Protein AF-A0A0F4LPV9-F1 (afdb_monomer)

Sequence (271 aa):
MKTKKVISSILLTLTFLAGGLSQTHNVSAALDKEQAVSIVKKGSPETQSAGLNATFNVKVNKEKPIILKINSELKINPALAHVTLETSYGKKTSETEEMWASEETNRLYSKNKGKWEYTTLPKPSKKKPKGAEAQLFNLLSDPKTYTKTSDLFIKALDDNSELSGPDQDGVYTLTVNVSASKMKKLFLEFYKKAKFSKKEIKEFKKSVKFTNIQFAYTIKDEKLVGYTGNVTLKLAKLMKFSETISTNHFDGYNDLKLPDEVINAKKAKSK

Radius of gyration: 24.89 Å; Cα contacts (8 Å, |Δi|>4): 477; chains: 1; bounding box: 61×72×77 Å

pLDDT: mean 73.1, std 19.38, range [23.03, 95.06]

Mean predicted aligned error: 11.99 Å

Organism: NCBI:txid303541

Solvent-accessible surface area (backbone atoms only — not comparable to full-atom values): 15326 Å² total; per-residue (Å²): 131,90,85,90,78,92,87,86,83,74,79,85,87,78,96,79,84,87,79,85,76,82,80,77,67,83,73,72,73,78,83,47,66,68,58,52,52,49,33,48,61,63,30,37,78,84,56,46,13,32,32,39,38,36,39,40,38,42,28,50,69,90,53,65,35,39,36,40,37,38,43,31,47,29,22,50,80,74,33,35,36,43,39,38,39,37,40,30,56,63,91,47,70,72,50,73,49,54,38,38,38,33,55,92,77,40,29,38,34,38,64,57,97,88,39,50,25,28,48,72,52,72,74,91,56,104,53,86,70,76,63,69,67,43,47,49,49,56,52,72,55,37,62,63,71,80,26,41,64,52,75,80,52,52,61,45,48,74,81,38,52,48,72,45,68,65,48,98,87,54,39,30,40,44,34,27,60,52,52,48,66,60,53,51,50,51,54,53,52,48,39,55,76,69,66,58,51,76,64,58,56,50,49,48,64,72,31,52,43,57,76,47,39,39,36,39,36,35,32,42,93,88,34,49,50,32,36,38,38,37,43,29,38,30,41,70,85,44,32,40,41,35,38,38,42,34,38,33,50,58,53,68,33,68,84,68,72,86,53,70,72,58,73,70,31,46,74,59,78,86,129

Structure (mmCIF, N/CA/C/O backbone):
data_AF-A0A0F4LPV9-F1
#
_entry.id   AF-A0A0F4LPV9-F1
#
loop_
_atom_site.group_PDB
_atom_site.id
_atom_site.type_symbol
_atom_site.label_atom_id
_atom_site.label_alt_id
_atom_site.label_comp_id
_atom_site.label_asym_id
_atom_site.label_entity_id
_atom_site.label_seq_id
_atom_site.pdbx_PDB_ins_code
_atom_site.Cartn_x
_atom_site.Cartn_y
_atom_site.Cartn_z
_atom_site.occupancy
_atom_site.B_iso_or_equiv
_atom_site.auth_seq_id
_atom_site.auth_comp_id
_atom_site.auth_asym_id
_atom_site.auth_atom_id
_atom_site.pdbx_PDB_model_num
ATOM 1 N N . MET A 1 1 ? -14.687 -34.532 51.905 1.00 34.03 1 MET A N 1
ATOM 2 C CA . MET A 1 1 ? -13.703 -35.123 50.958 1.00 34.03 1 MET A CA 1
ATOM 3 C C . MET A 1 1 ? -14.401 -35.187 49.592 1.00 34.03 1 MET A C 1
ATOM 5 O O . MET A 1 1 ? -15.593 -35.438 49.585 1.00 34.03 1 MET A O 1
ATOM 9 N N . LYS A 1 2 ? -13.829 -34.747 48.455 1.00 35.34 2 LYS A N 1
ATOM 10 C CA . LYS A 1 2 ? -12.926 -35.543 47.579 1.00 35.34 2 LYS A CA 1
ATOM 11 C C . LYS A 1 2 ? -13.371 -37.027 47.555 1.00 35.34 2 LYS A C 1
ATOM 13 O O . LYS A 1 2 ? -13.280 -37.654 48.594 1.00 35.34 2 LYS A O 1
ATOM 18 N N . THR A 1 3 ? -13.826 -37.689 46.490 1.00 38.56 3 THR A N 1
ATOM 19 C CA . THR A 1 3 ? -13.904 -37.397 45.039 1.00 38.56 3 THR A CA 1
ATOM 20 C C . THR A 1 3 ? -15.020 -38.319 44.440 1.00 38.56 3 THR A C 1
ATOM 22 O O . THR A 1 3 ? -15.782 -38.862 45.225 1.00 38.56 3 THR A O 1
ATOM 25 N N . LYS A 1 4 ? -15.256 -38.586 43.138 1.00 33.44 4 LYS A N 1
ATOM 26 C CA . LYS A 1 4 ? -14.413 -38.513 41.922 1.00 33.44 4 LYS A CA 1
ATOM 27 C C . LYS A 1 4 ? -15.131 -37.929 40.682 1.00 33.44 4 LYS A C 1
ATOM 29 O O . LYS A 1 4 ? -15.182 -36.710 40.579 1.00 33.44 4 LYS A O 1
ATOM 34 N N . LYS A 1 5 ? -15.552 -38.759 39.714 1.00 32.84 5 LYS A N 1
ATOM 35 C CA . LYS A 1 5 ? -15.935 -38.430 38.324 1.00 32.84 5 LYS A CA 1
ATOM 36 C C . LYS A 1 5 ? -16.626 -39.636 37.642 1.00 32.84 5 LYS A C 1
ATOM 38 O O . LYS A 1 5 ? -16.157 -40.738 37.892 1.00 32.84 5 LYS A O 1
ATOM 43 N N . VAL A 1 6 ? -17.628 -39.361 36.780 1.00 34.22 6 VAL A N 1
ATOM 44 C CA . VAL A 1 6 ? -17.822 -39.776 35.350 1.00 34.22 6 VAL A CA 1
ATOM 45 C C . VAL A 1 6 ? -17.574 -41.274 35.016 1.00 34.22 6 VAL A C 1
ATOM 47 O O . VAL A 1 6 ? -16.561 -41.823 35.420 1.00 34.22 6 VAL A O 1
ATOM 50 N N . ILE A 1 7 ? -18.431 -42.017 34.293 1.00 28.12 7 ILE A N 1
ATOM 51 C CA . ILE A 1 7 ? -18.768 -41.983 32.839 1.00 28.12 7 ILE A CA 1
ATOM 52 C C . ILE A 1 7 ? -20.118 -42.740 32.612 1.00 28.12 7 ILE A C 1
ATOM 54 O O . ILE A 1 7 ? -20.595 -43.412 33.522 1.00 28.12 7 ILE A O 1
ATOM 58 N N . SER A 1 8 ? -20.694 -42.658 31.399 1.00 25.11 8 SER A N 1
ATOM 59 C CA . SER A 1 8 ? -21.788 -43.502 30.848 1.00 25.11 8 SER A CA 1
ATOM 60 C C . SER A 1 8 ? -23.229 -42.981 30.942 1.00 25.11 8 SER A C 1
ATOM 62 O O . SER A 1 8 ? -24.182 -43.752 30.858 1.00 25.11 8 SER A O 1
ATOM 64 N N . SER A 1 9 ? -23.418 -41.664 31.014 1.00 24.12 9 SER A N 1
ATOM 65 C CA . SER A 1 9 ? -24.706 -41.044 30.688 1.00 24.12 9 SER A CA 1
ATOM 66 C C . SER A 1 9 ? -24.925 -40.981 29.168 1.00 24.12 9 SER A C 1
ATOM 68 O O . SER A 1 9 ? -24.169 -40.300 28.477 1.00 24.12 9 SER A O 1
ATOM 70 N N . ILE A 1 10 ? -26.021 -41.586 28.695 1.00 28.83 10 ILE A N 1
ATOM 71 C CA . ILE A 1 10 ? -26.712 -41.248 27.434 1.00 28.83 10 ILE A CA 1
ATOM 72 C C . ILE A 1 10 ? -25.959 -41.677 26.149 1.00 28.83 10 ILE A C 1
ATOM 74 O O . ILE A 1 10 ? -25.660 -40.889 25.255 1.00 28.83 10 ILE A O 1
ATOM 78 N N . LEU A 1 11 ? -25.730 -42.991 26.027 1.00 24.28 11 LEU A N 1
ATOM 79 C CA . LEU A 1 11 ? -26.068 -43.682 24.770 1.00 24.28 11 LEU A CA 1
ATOM 80 C C . LEU A 1 11 ? -27.604 -43.837 24.706 1.00 24.28 11 LEU A C 1
ATOM 82 O O . LEU A 1 11 ? -28.224 -43.948 25.761 1.00 24.28 11 LEU A O 1
ATOM 86 N N . LEU A 1 12 ? -28.174 -43.933 23.491 1.00 23.73 12 LEU A N 1
ATOM 87 C CA . LEU A 1 12 ? -29.623 -43.892 23.172 1.00 23.73 12 LEU A CA 1
ATOM 88 C C . LEU A 1 12 ? -30.261 -42.521 23.507 1.00 23.73 12 LEU A C 1
ATOM 90 O O . LEU A 1 12 ? -30.270 -42.109 24.655 1.00 23.73 12 LEU A O 1
ATOM 94 N N . THR A 1 13 ? -30.811 -41.716 22.595 1.00 23.42 13 THR A N 1
ATOM 95 C CA . THR A 1 13 ? -31.594 -41.984 21.374 1.00 23.42 13 THR A CA 1
ATOM 96 C C . THR A 1 13 ? -31.635 -40.723 20.496 1.00 23.42 13 THR A C 1
ATOM 98 O O . THR A 1 13 ? -32.006 -39.677 21.020 1.00 23.42 13 THR A O 1
ATOM 101 N N . LEU A 1 14 ? -31.356 -40.823 19.184 1.00 26.64 14 LEU A N 1
ATOM 102 C CA . LEU A 1 14 ? -31.956 -39.971 18.122 1.00 26.64 14 LEU A CA 1
ATOM 103 C C . LEU A 1 14 ? -31.588 -40.403 16.681 1.00 26.64 14 LEU A C 1
ATOM 105 O O . LEU A 1 14 ? -31.523 -39.598 15.754 1.00 26.64 14 LEU A O 1
ATOM 109 N N . THR A 1 15 ? -31.427 -41.705 16.438 1.00 27.61 15 THR A N 1
ATOM 110 C CA . THR A 1 15 ? -31.622 -42.267 15.093 1.00 27.61 15 THR A CA 1
ATOM 111 C C . THR A 1 15 ? -33.111 -42.226 14.748 1.00 27.61 15 THR A C 1
ATOM 113 O O . THR A 1 15 ? -33.793 -43.204 15.020 1.00 27.61 15 THR A O 1
ATOM 116 N N . PHE A 1 16 ? -33.610 -41.099 14.217 1.00 23.03 16 PHE A N 1
ATOM 117 C CA . PHE A 1 16 ? -34.773 -41.008 13.304 1.00 23.03 16 PHE A CA 1
ATOM 118 C C . PHE A 1 16 ? -35.019 -39.565 12.796 1.00 23.03 16 PHE A C 1
ATOM 120 O O . PHE A 1 16 ? -36.116 -39.028 12.875 1.00 23.03 16 PHE A O 1
ATOM 127 N N . LEU A 1 17 ? -33.990 -38.942 12.208 1.00 26.55 17 LEU A N 1
ATOM 128 C CA . LEU A 1 17 ? -34.157 -37.839 11.240 1.00 26.55 17 LEU A CA 1
ATOM 129 C C . LEU A 1 17 ? -33.430 -38.156 9.920 1.00 26.55 17 LEU A C 1
ATOM 131 O O . LEU A 1 17 ? -32.796 -37.310 9.299 1.00 26.55 17 LEU A O 1
ATOM 135 N N . ALA A 1 18 ? -33.538 -39.413 9.482 1.00 33.12 18 ALA A N 1
ATOM 136 C CA . ALA A 1 18 ? -33.222 -39.830 8.120 1.00 33.12 18 ALA A CA 1
ATOM 137 C C . ALA A 1 18 ? -34.533 -39.850 7.318 1.00 33.12 18 ALA A C 1
ATOM 139 O O . ALA A 1 18 ? -35.243 -40.852 7.312 1.00 33.12 18 ALA A O 1
ATOM 140 N N . GLY A 1 19 ? -34.893 -38.713 6.715 1.00 23.33 19 GLY A N 1
ATOM 141 C CA . GLY A 1 19 ? -36.222 -38.544 6.118 1.00 23.33 19 GLY A CA 1
ATOM 142 C C . GLY A 1 19 ? -36.452 -37.199 5.432 1.00 23.33 19 GLY A C 1
ATOM 143 O O . GLY A 1 19 ? -37.407 -36.511 5.761 1.00 23.33 19 GLY A O 1
ATOM 144 N N . GLY A 1 20 ? -35.597 -36.841 4.469 1.00 24.36 20 GLY A N 1
ATOM 145 C CA . GLY A 1 20 ? -35.912 -35.795 3.490 1.00 24.36 20 GLY A CA 1
ATOM 146 C C . GLY A 1 20 ? -35.522 -34.360 3.858 1.00 24.36 20 GLY A C 1
ATOM 147 O O . GLY A 1 20 ? -36.376 -33.539 4.169 1.00 24.36 20 GLY A O 1
ATOM 148 N N . LEU A 1 21 ? -34.248 -34.020 3.652 1.00 31.17 21 LEU A N 1
ATOM 149 C CA . LEU A 1 21 ? -33.894 -32.730 3.055 1.00 31.17 21 LEU A CA 1
ATOM 150 C C . LEU A 1 21 ? -32.612 -32.886 2.233 1.00 31.17 21 LEU A C 1
ATOM 152 O O . LEU A 1 21 ? -31.492 -32.945 2.734 1.00 31.17 21 LEU A O 1
ATOM 156 N N . SER A 1 22 ? -32.842 -33.030 0.933 1.00 31.69 22 SER A N 1
ATOM 157 C CA . SER A 1 22 ? -31.875 -32.913 -0.151 1.00 31.69 22 SER A CA 1
ATOM 158 C C . SER A 1 22 ? -30.925 -31.730 0.036 1.00 31.69 22 SER A C 1
ATOM 160 O O . SER A 1 22 ? -31.384 -30.623 0.298 1.00 31.69 22 SER A O 1
ATOM 162 N N . GLN A 1 23 ? -29.631 -31.956 -0.212 1.00 33.44 23 GLN A N 1
ATOM 163 C CA . GLN A 1 23 ? -28.625 -30.903 -0.398 1.00 33.44 23 GLN A CA 1
ATOM 164 C C . GLN A 1 23 ? -28.642 -29.804 0.678 1.00 33.44 23 GLN A C 1
ATOM 166 O O . GLN A 1 23 ? -28.801 -28.620 0.379 1.00 33.44 23 GLN A O 1
ATOM 171 N N . THR A 1 24 ? -28.338 -30.163 1.928 1.00 31.41 24 THR A N 1
ATOM 172 C CA . THR A 1 24 ? -27.672 -29.192 2.802 1.00 31.41 24 THR A CA 1
ATOM 173 C C . THR A 1 24 ? -26.296 -28.894 2.212 1.00 31.41 24 THR A C 1
ATOM 175 O O . THR A 1 24 ? -25.301 -29.539 2.548 1.00 31.41 24 THR A O 1
ATOM 178 N N . HIS A 1 25 ? -26.241 -27.900 1.321 1.00 31.02 25 HIS A N 1
ATOM 179 C CA . HIS A 1 25 ? -25.042 -27.087 1.179 1.00 31.02 25 HIS A CA 1
ATOM 180 C C . HIS A 1 25 ? -24.576 -26.727 2.590 1.00 31.02 25 HIS A C 1
ATOM 182 O O . HIS A 1 25 ? -25.404 -26.368 3.433 1.00 31.02 25 HIS A O 1
ATOM 188 N N . ASN A 1 26 ? -23.272 -26.820 2.851 1.00 33.66 26 ASN A N 1
ATOM 189 C CA . ASN A 1 26 ? -22.714 -26.243 4.064 1.00 33.66 26 ASN A CA 1
ATOM 190 C C . ASN A 1 26 ? -23.025 -24.746 4.027 1.00 33.66 26 ASN A C 1
ATOM 192 O O . ASN A 1 26 ? -22.341 -23.985 3.342 1.00 33.66 26 ASN A O 1
ATOM 196 N N . VAL A 1 27 ? -24.064 -24.330 4.752 1.00 39.94 27 VAL A N 1
ATOM 197 C CA . VAL A 1 27 ? -24.236 -22.935 5.130 1.00 39.94 27 VAL A CA 1
ATOM 198 C C . VAL A 1 27 ? -23.067 -22.667 6.062 1.00 39.94 27 VAL A C 1
ATOM 200 O O . VAL A 1 27 ? -23.108 -23.045 7.233 1.00 39.94 27 VAL A O 1
ATOM 203 N N . SER A 1 28 ? -21.986 -22.120 5.497 1.00 53.53 28 SER A N 1
ATOM 204 C CA . SER A 1 28 ? -20.858 -21.593 6.260 1.00 53.53 28 SER A CA 1
ATOM 205 C C . SER A 1 28 ? -21.452 -20.763 7.392 1.00 53.53 28 SER A C 1
ATOM 207 O O . SER A 1 28 ? -22.271 -19.871 7.144 1.00 53.53 28 SER A O 1
ATOM 209 N N . ALA A 1 29 ? -21.141 -21.144 8.633 1.00 61.16 29 ALA A N 1
ATOM 210 C CA . ALA A 1 29 ? -21.647 -20.431 9.792 1.00 61.16 29 ALA A CA 1
ATOM 211 C C . ALA A 1 29 ? -21.232 -18.966 9.642 1.00 61.16 29 ALA A C 1
ATOM 213 O O . ALA A 1 29 ? -20.066 -18.697 9.353 1.00 61.16 29 ALA A O 1
ATOM 214 N N . ALA A 1 30 ? -22.191 -18.043 9.766 1.00 80.00 30 ALA A N 1
ATOM 215 C CA . ALA A 1 30 ? -21.940 -16.640 9.469 1.00 80.00 30 ALA A CA 1
ATOM 216 C C . ALA A 1 30 ? -20.726 -16.146 10.269 1.00 80.00 30 ALA A C 1
ATOM 218 O O . ALA A 1 30 ? -20.712 -16.268 11.495 1.00 80.00 30 ALA A O 1
ATOM 219 N N . LEU A 1 31 ? -19.713 -15.645 9.555 1.00 87.88 31 LEU A N 1
ATOM 220 C CA . LEU A 1 31 ? -18.400 -15.337 10.113 1.00 87.88 31 LEU A CA 1
ATOM 221 C C . LEU A 1 31 ? -18.558 -14.354 11.275 1.00 87.88 31 LEU A C 1
ATOM 223 O O . LEU A 1 31 ? -19.119 -13.271 11.098 1.00 87.88 31 LEU A O 1
ATOM 227 N N . ASP A 1 32 ? -18.057 -14.713 12.454 1.00 90.19 32 ASP A N 1
ATOM 228 C CA . ASP A 1 32 ? -18.107 -13.822 13.609 1.00 90.19 32 ASP A CA 1
ATOM 229 C C . ASP A 1 32 ? -16.942 -12.812 13.614 1.00 90.19 32 ASP A C 1
ATOM 231 O O . ASP A 1 32 ? -15.976 -12.891 12.845 1.00 90.19 32 ASP A O 1
ATOM 235 N N . LYS A 1 33 ? -17.034 -11.810 14.494 1.00 90.25 33 LYS A N 1
ATOM 236 C CA . LYS A 1 33 ? -16.026 -10.747 14.604 1.00 90.25 33 LYS A CA 1
ATOM 237 C C . LYS A 1 33 ? -14.649 -11.270 15.035 1.00 90.25 33 LYS A C 1
ATOM 239 O O . LYS A 1 33 ? -13.642 -10.741 14.564 1.00 90.25 33 LYS A O 1
ATOM 244 N N . GLU A 1 34 ? -14.572 -12.260 15.919 1.00 90.44 34 GLU A N 1
ATOM 245 C CA . GLU A 1 34 ? -13.298 -12.806 16.406 1.00 90.44 34 GLU A CA 1
ATOM 246 C C . GLU A 1 34 ? -12.609 -13.632 15.315 1.00 90.44 34 GLU A C 1
ATOM 248 O O . GLU A 1 34 ? -11.406 -13.472 15.080 1.00 90.44 34 GLU A O 1
ATOM 253 N N . GLN A 1 35 ? -13.381 -14.430 14.573 1.00 92.19 35 GLN A N 1
ATOM 254 C CA . GLN A 1 35 ? -12.938 -15.142 13.375 1.00 92.19 35 GLN A CA 1
ATOM 255 C C . GLN A 1 35 ? -12.440 -14.163 12.301 1.00 92.19 35 GLN A C 1
ATOM 257 O O . GLN A 1 35 ? -11.319 -14.312 11.807 1.00 92.19 35 GLN A O 1
ATOM 262 N N . ALA A 1 36 ? -13.207 -13.111 11.995 1.00 91.25 36 ALA A N 1
ATOM 263 C CA . ALA A 1 36 ? -12.812 -12.078 11.037 1.00 91.25 36 ALA A CA 1
ATOM 264 C C . ALA A 1 36 ? -11.510 -11.364 11.449 1.00 91.25 36 ALA A C 1
ATOM 266 O O . ALA A 1 36 ? -10.593 -11.214 10.637 1.00 91.25 36 ALA A O 1
ATOM 267 N N . VAL A 1 37 ? -11.379 -10.976 12.723 1.00 90.19 37 VAL A N 1
ATOM 268 C CA . VAL A 1 37 ? -10.141 -10.393 13.270 1.00 90.19 37 VAL A CA 1
ATOM 269 C C . VAL A 1 37 ? -8.973 -11.382 13.168 1.00 90.19 37 VAL A C 1
ATOM 271 O O . VAL A 1 37 ? -7.868 -10.978 12.800 1.00 90.19 37 VAL A O 1
ATOM 274 N N . SER A 1 38 ? -9.195 -12.670 13.441 1.00 90.25 38 SER A N 1
ATOM 275 C CA . SER A 1 38 ? -8.179 -13.724 13.318 1.00 90.25 38 SER A CA 1
ATOM 276 C C . SER A 1 38 ? -7.676 -13.877 11.875 1.00 90.25 38 SER A C 1
ATOM 278 O O . SER A 1 38 ? -6.463 -13.882 11.645 1.00 90.25 38 SER A O 1
ATOM 280 N N . ILE A 1 39 ? -8.583 -13.889 10.890 1.00 90.44 39 ILE A N 1
ATOM 281 C CA . ILE A 1 39 ? -8.251 -13.926 9.455 1.00 90.44 39 ILE A CA 1
ATOM 282 C C . ILE A 1 39 ? -7.395 -12.710 9.062 1.00 90.44 39 ILE A C 1
ATOM 284 O O . ILE A 1 39 ? -6.331 -12.869 8.463 1.00 90.44 39 ILE A O 1
ATOM 288 N N . VAL A 1 40 ? -7.788 -11.497 9.466 1.00 88.19 40 VAL A N 1
ATOM 289 C CA . VAL A 1 40 ? -7.040 -10.260 9.158 1.00 88.19 40 VAL A CA 1
ATOM 290 C C . VAL A 1 40 ? -5.661 -10.213 9.834 1.00 88.19 40 VAL A C 1
ATOM 292 O O . VAL A 1 40 ? -4.705 -9.676 9.264 1.00 88.19 40 VAL A O 1
ATOM 295 N N . LYS A 1 41 ? -5.532 -10.781 11.041 1.00 84.75 41 LYS A N 1
ATOM 296 C CA . LYS A 1 41 ? -4.251 -10.912 11.758 1.00 84.75 41 LYS A CA 1
ATOM 297 C C . LYS A 1 41 ? -3.330 -11.956 11.122 1.00 84.75 41 LYS A C 1
ATOM 299 O O . LYS A 1 41 ? -2.120 -11.738 11.076 1.00 84.75 41 LYS A O 1
ATOM 304 N N . LYS A 1 42 ? -3.885 -13.067 10.625 1.00 84.88 42 LYS A N 1
ATOM 305 C CA . LYS A 1 42 ? -3.150 -14.085 9.856 1.00 84.88 42 LYS A CA 1
ATOM 306 C C . LYS A 1 42 ? -2.630 -13.505 8.536 1.00 84.88 42 LYS A C 1
ATOM 308 O O . LYS A 1 42 ? -1.488 -13.786 8.163 1.00 84.88 42 LYS A O 1
ATOM 313 N N . GLY A 1 43 ? -3.440 -12.667 7.886 1.00 82.44 43 GLY A N 1
ATOM 314 C CA . GLY A 1 43 ? -3.148 -12.102 6.573 1.00 82.44 43 GLY A CA 1
ATOM 315 C C . GLY A 1 43 ? -3.183 -13.166 5.473 1.00 82.44 43 GLY A C 1
ATOM 316 O O . GLY A 1 43 ? -3.789 -14.226 5.647 1.00 82.44 43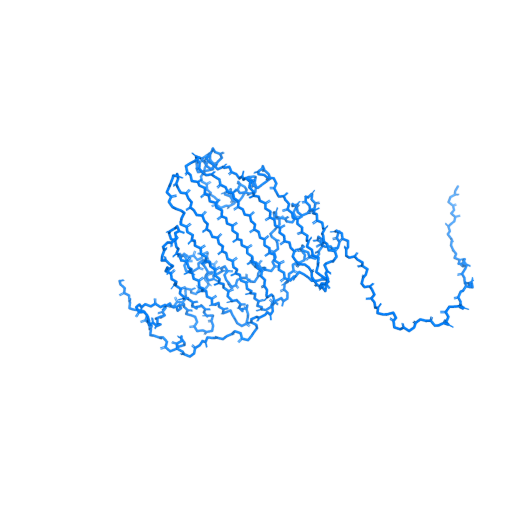 GLY A O 1
ATOM 317 N N . SER A 1 44 ? -2.478 -12.904 4.373 1.00 79.50 44 SER A N 1
ATOM 318 C CA . SER A 1 44 ? -2.434 -13.789 3.194 1.00 79.50 44 SER A CA 1
ATOM 319 C C . SER A 1 44 ? -0.994 -14.211 2.857 1.00 79.50 44 SER A C 1
ATOM 321 O O . SER A 1 44 ? -0.491 -13.882 1.789 1.00 79.50 44 SER A O 1
ATOM 323 N N . PRO A 1 45 ? -0.272 -14.890 3.773 1.00 71.69 45 PRO A N 1
ATOM 324 C CA . PRO A 1 45 ? 1.169 -15.136 3.640 1.00 71.69 45 PRO A CA 1
ATOM 325 C C . PRO A 1 45 ? 1.558 -16.089 2.498 1.00 71.69 45 PRO A C 1
ATOM 327 O O . PRO A 1 45 ? 2.716 -16.077 2.096 1.00 71.69 45 PRO A O 1
ATOM 330 N N . GLU A 1 46 ? 0.617 -16.897 2.002 1.00 79.44 46 GLU A N 1
ATOM 331 C CA . GLU A 1 46 ? 0.838 -17.857 0.907 1.00 79.44 46 GLU A CA 1
ATOM 332 C C . GLU A 1 46 ? 0.682 -17.229 -0.487 1.00 79.44 46 GLU A C 1
ATOM 334 O O . GLU A 1 46 ? 1.039 -17.851 -1.487 1.00 79.44 46 GLU A O 1
ATOM 339 N N . THR A 1 47 ? 0.141 -16.011 -0.562 1.00 81.00 47 THR A N 1
ATOM 340 C CA . THR A 1 47 ? -0.145 -15.319 -1.818 1.00 81.00 47 THR A CA 1
ATOM 341 C C . THR A 1 47 ? 1.136 -15.057 -2.613 1.00 81.00 47 THR A C 1
ATOM 343 O O . THR A 1 47 ? 2.129 -14.572 -2.069 1.00 81.00 47 THR A O 1
ATOM 346 N N . GLN A 1 48 ? 1.103 -15.368 -3.909 1.00 84.38 48 GLN A N 1
ATOM 347 C CA . GLN A 1 48 ? 2.227 -15.264 -4.847 1.00 84.38 48 GLN A CA 1
ATOM 348 C C . GLN A 1 48 ? 2.172 -14.004 -5.724 1.00 84.38 48 GLN A C 1
ATOM 350 O O . GLN A 1 48 ? 3.165 -13.659 -6.369 1.00 84.38 48 GLN A O 1
ATOM 355 N N . SER A 1 49 ? 1.051 -13.280 -5.728 1.00 85.88 49 SER A N 1
ATOM 356 C CA . SER A 1 49 ? 0.919 -11.993 -6.419 1.00 85.88 49 SER A CA 1
ATOM 357 C C . SER A 1 49 ? -0.152 -11.086 -5.808 1.00 85.88 49 SER A C 1
ATOM 359 O O . SER A 1 49 ? -1.059 -11.565 -5.137 1.00 85.88 49 SER A O 1
ATOM 361 N N . ALA A 1 50 ? -0.061 -9.773 -6.011 1.00 84.69 50 ALA A N 1
ATOM 362 C CA . ALA A 1 50 ? -1.027 -8.805 -5.486 1.00 84.69 50 ALA A CA 1
ATOM 363 C C . ALA A 1 50 ? -1.119 -7.550 -6.364 1.00 84.69 50 ALA A C 1
ATOM 365 O O . ALA A 1 50 ? -0.137 -7.136 -6.978 1.00 84.69 50 ALA A O 1
ATOM 366 N N . GLY A 1 51 ? -2.287 -6.912 -6.368 1.00 84.38 51 GLY A N 1
ATOM 367 C CA . GLY A 1 51 ? -2.461 -5.539 -6.832 1.00 84.38 51 GLY A CA 1
ATOM 368 C C . GLY A 1 51 ? -2.278 -4.554 -5.679 1.00 84.38 51 GLY A C 1
ATOM 369 O O . GLY A 1 51 ? -2.769 -4.794 -4.574 1.00 84.38 51 GLY A O 1
ATOM 370 N N . LEU A 1 52 ? -1.595 -3.437 -5.925 1.00 83.81 52 LEU A N 1
ATOM 371 C CA . LEU A 1 52 ? -1.518 -2.301 -5.007 1.00 83.81 52 LEU A CA 1
ATOM 372 C C . LEU A 1 52 ? -1.891 -1.019 -5.738 1.00 83.81 52 LEU A C 1
ATOM 374 O O . LEU A 1 52 ? -1.214 -0.620 -6.681 1.00 83.81 52 LEU A O 1
ATOM 378 N N . ASN A 1 53 ? -2.899 -0.319 -5.227 1.00 84.00 53 ASN A N 1
ATOM 379 C CA . ASN A 1 53 ? -3.274 1.009 -5.690 1.00 84.00 53 ASN A CA 1
ATOM 380 C C . ASN A 1 53 ? -3.104 2.004 -4.539 1.00 84.00 53 ASN A C 1
ATOM 382 O O . ASN A 1 53 ? -3.558 1.761 -3.423 1.00 84.00 53 ASN A O 1
ATOM 386 N N . ALA A 1 54 ? -2.476 3.145 -4.794 1.00 78.31 54 ALA A N 1
ATOM 387 C CA . ALA A 1 54 ? -2.335 4.232 -3.836 1.00 78.31 54 ALA A CA 1
ATOM 388 C C . ALA A 1 54 ? -2.728 5.563 -4.480 1.00 78.31 54 ALA A C 1
ATOM 390 O O . ALA A 1 54 ? -2.391 5.834 -5.624 1.00 78.31 54 ALA A O 1
ATOM 391 N N . THR A 1 55 ? -3.431 6.426 -3.755 1.00 83.75 55 THR A N 1
ATOM 392 C CA . THR A 1 55 ? -3.742 7.797 -4.170 1.00 83.75 55 THR A CA 1
ATOM 393 C C . THR A 1 55 ? -3.329 8.755 -3.066 1.00 83.75 55 THR A C 1
ATOM 395 O O . THR A 1 55 ? -3.915 8.766 -1.984 1.00 83.75 55 THR A O 1
ATOM 398 N N . PHE A 1 56 ? -2.346 9.597 -3.363 1.00 79.50 56 PHE A N 1
ATOM 399 C CA . PHE A 1 56 ? -1.880 10.678 -2.508 1.00 79.50 56 PHE A CA 1
ATOM 400 C C . PHE A 1 56 ? -2.427 11.999 -3.040 1.00 79.50 56 PHE A C 1
ATOM 402 O O . PHE A 1 56 ? -2.244 12.336 -4.205 1.00 79.50 56 PHE A O 1
ATOM 409 N N . ASN A 1 57 ? -3.080 12.776 -2.185 1.00 83.00 57 ASN A N 1
ATOM 410 C CA . ASN A 1 57 ? -3.589 14.102 -2.506 1.00 83.00 57 ASN A CA 1
ATOM 411 C C . ASN A 1 57 ? -2.978 15.109 -1.532 1.00 83.00 57 ASN A C 1
ATOM 413 O O . ASN A 1 57 ? -3.230 15.059 -0.324 1.00 83.00 57 ASN A O 1
ATOM 417 N N . VAL A 1 58 ? -2.168 16.018 -2.069 1.00 81.06 58 VAL A N 1
ATOM 418 C CA . VAL A 1 58 ? -1.472 17.064 -1.321 1.00 81.06 58 VAL A CA 1
ATOM 419 C C . VAL A 1 58 ? -2.029 18.413 -1.745 1.00 81.06 58 VAL A C 1
ATOM 421 O O . VAL A 1 58 ? -1.894 18.824 -2.894 1.00 81.06 58 VAL A O 1
ATOM 424 N N . LYS A 1 59 ? -2.639 19.139 -0.809 1.00 81.69 59 LYS A N 1
ATOM 425 C CA . LYS A 1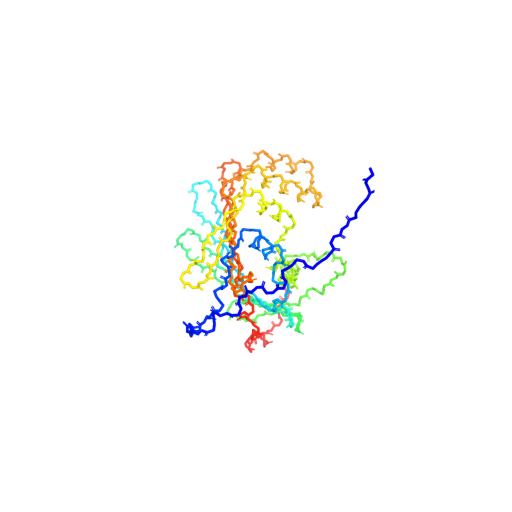 59 ? -3.128 20.501 -1.034 1.00 81.69 59 LYS A CA 1
ATOM 426 C C . LYS A 1 59 ? -2.449 21.472 -0.082 1.00 81.69 59 LYS A C 1
ATOM 428 O O . LYS A 1 59 ? -2.594 21.339 1.133 1.00 81.69 59 LYS A O 1
ATOM 433 N N . VAL A 1 60 ? -1.780 22.481 -0.635 1.00 79.38 60 VAL A N 1
ATOM 434 C CA . VAL A 1 60 ? -1.194 23.596 0.117 1.00 79.38 60 VAL A CA 1
ATOM 435 C C . VAL A 1 60 ? -2.126 24.809 0.030 1.00 79.38 60 VAL A C 1
ATOM 437 O O . VAL A 1 60 ? -2.510 25.256 -1.044 1.00 79.38 60 VAL A O 1
ATOM 440 N N . ASN A 1 61 ? -2.540 25.337 1.178 1.00 78.62 61 ASN A N 1
ATOM 441 C CA . ASN A 1 61 ? -3.402 26.506 1.340 1.00 78.62 61 ASN A CA 1
ATOM 442 C C . ASN A 1 61 ? -4.632 26.505 0.405 1.00 78.62 61 ASN A C 1
ATOM 444 O O . ASN A 1 61 ? -5.481 25.608 0.459 1.00 78.62 61 ASN A O 1
ATOM 448 N N . LYS A 1 62 ? -4.751 27.544 -0.430 1.00 75.12 62 LYS A N 1
ATOM 449 C CA . LYS A 1 62 ? -5.816 27.727 -1.425 1.00 75.12 62 LYS A CA 1
ATOM 450 C C . LYS A 1 62 ? -5.435 27.182 -2.809 1.00 75.12 62 LYS A C 1
ATOM 452 O O . LYS A 1 62 ? -6.234 27.308 -3.732 1.00 75.12 62 LYS A O 1
ATOM 457 N N . GLU A 1 63 ? -4.256 26.581 -2.960 1.00 81.25 63 GLU A N 1
ATOM 458 C CA . GLU A 1 63 ? -3.760 26.077 -4.241 1.00 81.25 63 GLU A CA 1
ATOM 459 C C . GLU A 1 63 ? -4.555 24.855 -4.725 1.00 81.25 63 GLU A C 1
ATOM 461 O O . GLU A 1 63 ? -5.390 24.271 -4.017 1.00 81.25 63 GLU A O 1
ATOM 466 N N . LYS A 1 64 ? -4.305 24.475 -5.979 1.00 83.06 64 LYS A N 1
ATOM 467 C CA . LYS A 1 64 ? -4.845 23.247 -6.565 1.00 83.06 64 LYS A CA 1
ATOM 468 C C . LYS A 1 64 ? -4.168 22.038 -5.902 1.00 83.06 64 LYS A C 1
ATOM 470 O O . LYS A 1 64 ? -2.980 22.117 -5.602 1.00 83.06 64 LYS A O 1
ATOM 475 N N . PRO A 1 65 ? -4.894 20.934 -5.656 1.00 84.06 65 PRO A N 1
ATOM 476 C CA . PRO A 1 65 ? -4.273 19.723 -5.144 1.00 84.06 65 PRO A CA 1
ATOM 477 C C . PRO A 1 65 ? -3.311 19.140 -6.184 1.00 84.06 65 PRO A C 1
ATOM 479 O O . PRO A 1 65 ? -3.635 19.101 -7.372 1.00 84.06 65 PRO A O 1
ATOM 482 N N . ILE A 1 66 ? -2.167 18.658 -5.712 1.00 82.38 66 ILE A N 1
ATOM 483 C CA . ILE A 1 66 ? -1.324 17.699 -6.421 1.00 82.38 66 ILE A CA 1
ATOM 484 C C . ILE A 1 66 ? -1.893 16.321 -6.094 1.00 82.38 66 ILE A C 1
ATOM 486 O O . ILE A 1 66 ? -2.085 16.007 -4.915 1.00 82.38 66 ILE A O 1
ATOM 490 N N . ILE A 1 67 ? -2.200 15.524 -7.110 1.00 85.69 67 ILE A N 1
ATOM 491 C CA . ILE A 1 67 ? -2.709 14.162 -6.946 1.00 85.69 67 ILE A CA 1
ATOM 492 C C . ILE A 1 67 ? -1.724 13.216 -7.622 1.00 85.69 67 ILE A C 1
ATOM 494 O O . ILE A 1 67 ? -1.483 13.340 -8.819 1.00 85.69 67 ILE A O 1
ATOM 498 N N . LEU A 1 68 ? -1.169 12.293 -6.841 1.00 77.44 68 LEU A N 1
ATOM 499 C CA . LEU A 1 68 ? -0.324 11.200 -7.305 1.00 77.44 68 LEU A CA 1
ATOM 500 C C . LEU A 1 68 ? -1.134 9.912 -7.159 1.00 77.44 68 LEU A C 1
ATOM 502 O O . LEU A 1 68 ? -1.522 9.577 -6.037 1.00 77.44 68 LEU A O 1
ATOM 506 N N . LYS A 1 69 ? -1.394 9.194 -8.249 1.00 84.25 69 LYS A N 1
AT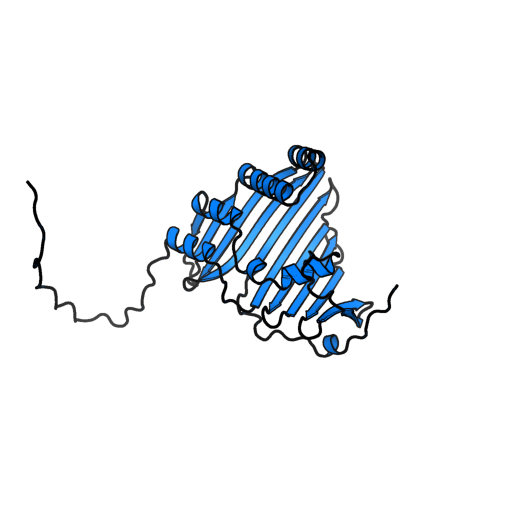OM 507 C CA . LYS A 1 69 ? -1.918 7.824 -8.193 1.00 84.25 69 LYS A CA 1
ATOM 508 C C . LYS A 1 69 ? -0.805 6.854 -8.548 1.00 84.25 69 LYS A C 1
ATOM 510 O O . LYS A 1 69 ? -0.110 7.072 -9.529 1.00 84.25 69 LYS A O 1
ATOM 515 N N . ILE A 1 70 ? -0.656 5.789 -7.779 1.00 80.25 70 ILE A N 1
ATOM 516 C CA . ILE A 1 70 ? 0.210 4.655 -8.085 1.00 80.25 70 ILE A CA 1
ATOM 517 C C . ILE A 1 70 ? -0.708 3.456 -8.278 1.00 80.25 70 ILE A C 1
ATOM 519 O O . ILE A 1 70 ? -1.528 3.203 -7.401 1.00 80.25 70 ILE A O 1
ATOM 523 N N . ASN A 1 71 ? -0.566 2.714 -9.369 1.00 86.94 71 ASN A N 1
ATOM 524 C CA . ASN A 1 71 ? -1.145 1.374 -9.492 1.00 86.94 71 ASN A CA 1
ATOM 525 C C . ASN A 1 71 ? -0.005 0.410 -9.791 1.00 86.94 71 ASN A C 1
ATOM 527 O O . ASN A 1 71 ? 0.884 0.735 -10.581 1.00 86.94 71 ASN A O 1
ATOM 531 N N . SER A 1 72 ? -0.005 -0.749 -9.151 1.00 84.19 72 SER A N 1
ATOM 532 C CA . SER A 1 72 ? 1.069 -1.721 -9.262 1.00 84.19 72 SER A CA 1
ATOM 533 C C . SER A 1 72 ? 0.535 -3.140 -9.273 1.00 84.19 72 SER A C 1
ATOM 535 O O . SER A 1 72 ? -0.363 -3.487 -8.509 1.00 84.19 72 SER A O 1
ATOM 537 N N . GLU A 1 73 ? 1.136 -3.950 -10.134 1.00 89.62 73 GLU A N 1
ATOM 538 C CA . GLU A 1 73 ? 0.892 -5.379 -10.266 1.00 89.62 73 GLU A CA 1
ATOM 539 C C . GLU A 1 73 ? 2.176 -6.069 -9.807 1.00 89.62 73 GLU A C 1
ATOM 541 O O . GLU A 1 73 ? 3.261 -5.791 -10.329 1.00 89.62 73 GLU A O 1
ATOM 546 N N . LEU A 1 74 ? 2.070 -6.911 -8.782 1.00 84.88 74 LEU A N 1
ATOM 547 C CA . LEU A 1 74 ? 3.208 -7.516 -8.100 1.00 84.88 74 LEU A CA 1
ATOM 548 C C . LEU A 1 74 ? 3.135 -9.027 -8.213 1.00 84.88 74 LEU A C 1
ATOM 550 O O . LEU A 1 74 ? 2.132 -9.621 -7.833 1.00 84.88 74 LEU A O 1
ATOM 554 N N . LYS A 1 75 ? 4.232 -9.648 -8.630 1.00 85.69 75 LYS A N 1
ATOM 555 C CA . LYS A 1 75 ? 4.501 -11.076 -8.489 1.00 85.69 75 LYS A CA 1
ATOM 556 C C . LYS A 1 75 ? 5.693 -11.248 -7.555 1.00 85.69 75 LYS A C 1
ATOM 558 O O . LYS A 1 75 ? 6.691 -10.541 -7.672 1.00 85.69 75 LYS A O 1
ATOM 563 N N . ILE A 1 76 ? 5.552 -12.151 -6.592 1.00 79.38 76 ILE A N 1
ATOM 564 C CA . ILE A 1 76 ? 6.445 -12.270 -5.434 1.00 79.38 76 ILE A CA 1
ATOM 565 C C . ILE A 1 76 ? 7.633 -13.192 -5.721 1.00 79.38 76 ILE A C 1
ATOM 567 O O . ILE A 1 76 ? 8.723 -12.946 -5.211 1.00 79.38 76 ILE A O 1
ATOM 571 N N . ASN A 1 77 ? 7.437 -14.241 -6.524 1.00 78.00 77 ASN A N 1
ATOM 572 C CA . ASN A 1 77 ? 8.470 -15.229 -6.818 1.00 78.00 77 ASN A CA 1
ATOM 573 C C . ASN A 1 77 ? 8.386 -15.723 -8.282 1.00 78.00 77 ASN A C 1
ATOM 575 O O . ASN A 1 77 ? 7.374 -16.324 -8.656 1.00 78.00 77 ASN A O 1
ATOM 579 N N . PRO A 1 78 ? 9.419 -15.494 -9.117 1.00 81.69 78 PRO A N 1
ATOM 580 C CA . PRO A 1 78 ? 10.494 -14.515 -8.908 1.00 81.69 78 PRO A CA 1
ATOM 581 C C . PRO A 1 78 ? 9.920 -13.093 -8.797 1.00 81.69 78 PRO A C 1
ATOM 583 O O . PRO A 1 78 ? 8.843 -12.822 -9.339 1.00 81.69 78 PRO A O 1
ATOM 586 N N . ALA A 1 79 ? 10.610 -12.18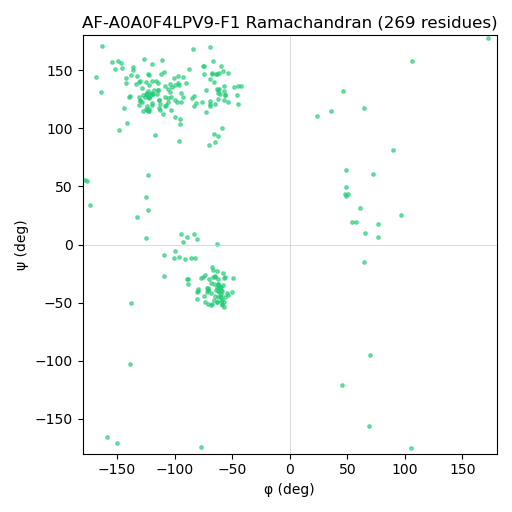3 -8.104 1.00 81.38 79 ALA A N 1
ATOM 587 C CA . ALA A 1 79 ? 10.058 -10.853 -7.862 1.00 81.38 79 ALA A CA 1
ATOM 588 C C . ALA A 1 79 ? 9.991 -10.021 -9.159 1.00 81.38 79 ALA A C 1
ATOM 590 O O . ALA A 1 79 ? 11.008 -9.713 -9.795 1.00 81.38 79 ALA A O 1
ATOM 591 N N . LEU A 1 80 ? 8.771 -9.632 -9.532 1.00 85.31 80 LEU A N 1
ATOM 592 C CA . LEU A 1 80 ? 8.462 -8.815 -10.700 1.00 85.31 80 LEU A CA 1
ATOM 593 C C . LEU A 1 80 ? 7.370 -7.808 -10.335 1.00 85.31 80 LEU A C 1
ATOM 595 O O . LEU A 1 80 ? 6.304 -8.186 -9.858 1.00 85.31 80 LEU A O 1
ATOM 599 N N . ALA A 1 81 ? 7.630 -6.530 -10.589 1.00 86.00 81 ALA A N 1
ATOM 600 C CA . ALA A 1 81 ? 6.682 -5.451 -10.357 1.00 86.00 81 ALA A CA 1
ATOM 601 C C . ALA A 1 81 ? 6.472 -4.638 -11.635 1.00 86.00 81 ALA A C 1
ATOM 603 O O . ALA A 1 81 ? 7.442 -4.167 -12.233 1.00 86.00 81 ALA A O 1
ATOM 604 N N . HIS A 1 82 ? 5.213 -4.427 -11.999 1.00 90.00 82 HIS A N 1
ATOM 605 C CA . HIS A 1 82 ? 4.773 -3.369 -12.902 1.00 90.00 82 HIS A CA 1
ATOM 606 C C . HIS A 1 82 ? 4.232 -2.218 -12.047 1.00 90.00 82 HIS A C 1
ATOM 608 O O . HIS A 1 82 ? 3.549 -2.453 -11.045 1.00 90.00 82 HIS A O 1
ATOM 614 N N . VAL A 1 83 ? 4.571 -0.974 -12.387 1.00 85.50 83 VAL A N 1
ATOM 615 C CA . VAL A 1 83 ? 4.131 0.229 -11.669 1.00 85.50 83 VAL A CA 1
ATOM 616 C C . VAL A 1 83 ? 3.767 1.321 -12.670 1.00 85.50 83 VAL A C 1
ATOM 618 O O . VAL A 1 83 ? 4.591 1.716 -13.493 1.00 85.50 83 VAL A O 1
ATOM 621 N N . THR A 1 84 ? 2.566 1.876 -12.533 1.00 86.00 84 THR A N 1
ATOM 622 C CA . THR A 1 84 ? 2.151 3.130 -13.173 1.00 86.00 84 THR A CA 1
ATOM 623 C C . THR A 1 84 ? 2.045 4.231 -12.123 1.00 86.00 84 THR A C 1
ATOM 625 O O . THR A 1 84 ? 1.508 4.005 -11.038 1.00 86.00 84 THR A O 1
ATOM 628 N N . LEU A 1 85 ? 2.551 5.424 -12.435 1.00 80.69 85 LEU A N 1
ATOM 629 C CA . LEU A 1 85 ? 2.453 6.627 -11.608 1.00 80.69 85 LEU A CA 1
ATOM 630 C C . LEU A 1 85 ? 1.778 7.735 -12.422 1.00 80.69 85 LEU A C 1
ATOM 632 O O . LEU A 1 85 ? 2.340 8.212 -13.399 1.00 80.69 85 LEU A O 1
ATOM 636 N N . GLU A 1 86 ? 0.591 8.163 -12.004 1.00 86.00 86 GLU A N 1
ATOM 637 C CA . GLU A 1 86 ? -0.152 9.278 -12.594 1.00 86.00 86 GLU A CA 1
ATOM 638 C C . GLU A 1 86 ? -0.023 10.521 -11.700 1.00 86.00 86 GLU A C 1
ATOM 640 O O . GLU A 1 86 ? -0.522 10.533 -10.573 1.00 86.00 86 GLU A O 1
ATOM 645 N N . THR A 1 87 ? 0.599 11.587 -12.202 1.00 79.94 87 THR A N 1
ATOM 646 C CA . THR A 1 87 ? 0.695 12.887 -11.519 1.00 79.94 87 THR A CA 1
ATOM 647 C C . THR A 1 87 ? -0.237 13.897 -12.173 1.00 79.94 87 THR A C 1
ATOM 649 O O . THR A 1 87 ? -0.141 14.139 -13.372 1.00 79.94 87 THR A O 1
ATOM 652 N N . SER A 1 88 ? -1.116 14.537 -11.397 1.00 86.00 88 SER A N 1
ATOM 653 C CA . SER A 1 88 ? -2.020 15.584 -11.894 1.00 86.00 88 SER A CA 1
ATOM 654 C C . SER A 1 88 ? -2.114 16.796 -10.961 1.00 86.00 88 SER A C 1
ATOM 656 O O . SER A 1 88 ? -1.999 16.694 -9.736 1.00 86.00 88 SER A O 1
ATOM 658 N N . TYR A 1 89 ? -2.357 17.970 -11.555 1.00 82.44 89 TYR A N 1
ATOM 659 C CA . TYR A 1 89 ? -2.444 19.252 -10.848 1.00 82.44 89 TYR A CA 1
ATOM 660 C C . TYR A 1 89 ? -3.858 19.847 -10.983 1.00 82.44 89 TYR A C 1
ATOM 662 O O . TYR A 1 89 ? -4.215 20.545 -11.943 1.00 82.44 89 TYR A O 1
ATOM 670 N N . GLY A 1 90 ? -4.703 19.577 -9.988 1.00 78.88 90 GLY A N 1
ATOM 671 C CA . GLY A 1 90 ? -6.109 19.978 -9.960 1.00 78.88 90 GLY A CA 1
ATOM 672 C C . GLY A 1 90 ? -6.977 19.226 -10.975 1.00 78.88 90 GLY A C 1
ATOM 673 O O . GLY A 1 90 ? -7.502 18.167 -10.663 1.00 78.88 90 GLY A O 1
ATOM 674 N N . LYS A 1 91 ? -7.189 19.821 -12.156 1.00 72.88 91 LYS A N 1
ATOM 675 C CA . LYS A 1 91 ? -7.985 19.254 -13.270 1.00 72.88 91 LYS A CA 1
ATOM 676 C C . LYS A 1 91 ? -7.203 19.180 -14.594 1.00 72.88 91 LYS A C 1
ATOM 678 O O . LYS A 1 91 ? -7.803 18.920 -15.631 1.00 72.88 91 LYS A O 1
ATOM 683 N N . LYS A 1 92 ? -5.904 19.508 -14.597 1.00 69.19 92 LYS A N 1
ATOM 684 C CA . LYS A 1 92 ? -5.071 19.510 -15.811 1.00 69.19 92 LYS A CA 1
ATOM 685 C C . LYS A 1 92 ? -4.057 18.369 -15.789 1.00 69.19 92 LYS A C 1
ATOM 687 O O . LYS A 1 92 ? -3.596 18.002 -14.712 1.00 69.19 92 LYS A O 1
ATOM 692 N N . THR A 1 93 ? -3.778 17.899 -17.007 1.00 60.75 93 THR A N 1
ATOM 693 C CA . THR A 1 93 ? -2.768 16.940 -17.482 1.00 60.75 93 THR A CA 1
ATOM 694 C C . THR A 1 93 ? -2.246 15.945 -16.450 1.00 60.75 93 THR A C 1
ATOM 696 O O . THR A 1 93 ? -1.481 16.303 -15.560 1.00 60.75 93 THR A O 1
ATOM 699 N N . SER A 1 94 ? -2.622 14.683 -16.643 1.00 67.25 94 SER A N 1
ATOM 700 C CA . SER A 1 94 ? -1.932 13.526 -16.087 1.00 67.25 94 SER A CA 1
ATOM 701 C C . SER A 1 94 ? -0.608 13.309 -16.825 1.00 67.25 94 SER A C 1
ATOM 703 O O . SER A 1 94 ? -0.618 12.977 -18.012 1.00 67.25 94 SER A O 1
ATOM 705 N N . GLU A 1 95 ? 0.519 13.469 -16.141 1.00 74.75 95 GLU A N 1
ATOM 706 C CA . GLU A 1 95 ? 1.761 12.815 -16.558 1.00 74.75 95 GLU A CA 1
ATOM 707 C C . GLU A 1 95 ? 1.715 11.378 -16.038 1.00 74.75 95 GLU A C 1
ATOM 709 O O . GLU A 1 95 ? 1.545 11.169 -14.837 1.00 74.75 95 GLU A O 1
ATOM 714 N N . THR A 1 96 ? 1.813 10.400 -16.941 1.00 82.62 96 THR A N 1
ATOM 715 C CA . THR A 1 96 ? 1.836 8.977 -16.587 1.00 82.62 96 THR A CA 1
ATOM 716 C C . THR A 1 96 ? 3.228 8.421 -16.839 1.00 82.62 96 THR A C 1
ATOM 718 O O . THR A 1 96 ? 3.660 8.307 -17.987 1.00 82.62 96 THR A O 1
ATOM 721 N N . GLU A 1 97 ? 3.917 8.061 -15.764 1.00 81.94 97 GLU A N 1
ATOM 722 C CA . GLU A 1 97 ? 5.152 7.286 -15.808 1.00 81.94 97 GLU A CA 1
ATOM 723 C C . GLU A 1 97 ? 4.825 5.795 -15.679 1.00 81.94 97 GLU A C 1
ATOM 725 O O . GLU A 1 97 ? 3.910 5.402 -14.953 1.00 81.94 97 GLU A O 1
ATOM 730 N N . GLU A 1 98 ? 5.586 4.957 -16.376 1.00 87.25 98 GLU A N 1
ATOM 731 C CA . GLU A 1 98 ? 5.475 3.500 -16.316 1.00 87.25 98 GLU A CA 1
ATOM 732 C C . GLU A 1 98 ? 6.861 2.913 -16.046 1.00 87.25 98 GLU A C 1
ATOM 734 O O . GLU A 1 98 ? 7.861 3.328 -16.650 1.00 87.25 98 GLU A O 1
ATOM 739 N N . MET A 1 99 ? 6.915 1.961 -15.120 1.00 86.62 99 MET A N 1
ATOM 740 C CA . MET A 1 99 ? 8.133 1.308 -14.669 1.00 86.62 99 MET A CA 1
ATOM 741 C C . MET A 1 99 ? 7.916 -0.192 -14.506 1.00 86.62 99 MET A C 1
ATOM 743 O O . MET A 1 99 ? 6.863 -0.636 -14.050 1.00 86.62 99 MET A O 1
ATOM 747 N N . TRP A 1 100 ? 8.964 -0.956 -14.795 1.00 90.12 100 TRP A N 1
ATOM 748 C CA . TRP A 1 100 ? 9.035 -2.380 -14.481 1.00 90.12 100 TRP A CA 1
ATOM 749 C C . TRP A 1 100 ? 10.288 -2.661 -13.658 1.00 90.12 100 TRP A C 1
ATOM 751 O O . TRP A 1 100 ? 11.355 -2.126 -13.955 1.00 90.12 100 TRP A O 1
ATOM 761 N N . ALA A 1 101 ? 10.199 -3.518 -12.647 1.00 85.12 101 ALA A N 1
ATOM 762 C CA . ALA A 1 101 ? 11.350 -3.984 -11.879 1.00 85.12 101 ALA A CA 1
ATOM 763 C C . ALA A 1 101 ? 11.359 -5.513 -11.840 1.00 85.12 101 ALA A C 1
ATOM 765 O O . ALA A 1 101 ? 10.351 -6.120 -11.493 1.00 85.12 101 ALA A O 1
ATOM 766 N N . SER A 1 102 ? 12.486 -6.129 -12.196 1.00 86.06 102 SER A N 1
ATOM 767 C CA . SER A 1 102 ? 12.629 -7.586 -12.301 1.00 86.06 102 SER A CA 1
ATOM 768 C C . SER A 1 102 ? 13.881 -8.060 -11.572 1.00 86.06 102 SER A C 1
ATOM 770 O O . SER A 1 102 ? 14.990 -7.584 -11.841 1.00 86.06 102 SER A O 1
ATOM 772 N N . GLU A 1 103 ? 13.695 -9.029 -10.678 1.00 81.56 103 GLU A N 1
ATOM 773 C CA . GLU A 1 103 ? 14.769 -9.753 -9.999 1.00 81.56 103 GLU A CA 1
ATOM 774 C C . GLU A 1 103 ? 15.592 -10.595 -10.982 1.00 81.56 103 GLU A C 1
ATOM 776 O O . GLU A 1 103 ? 16.815 -10.468 -11.001 1.00 81.56 103 GLU A O 1
ATOM 781 N N . GLU A 1 104 ? 14.936 -11.375 -11.852 1.00 87.25 104 GLU A N 1
ATOM 782 C CA . GLU A 1 104 ? 15.596 -12.280 -12.812 1.00 87.25 104 GLU A CA 1
ATOM 783 C C . GLU A 1 104 ? 16.621 -11.563 -13.699 1.00 87.25 104 GLU A C 1
ATOM 785 O O . GLU A 1 104 ? 17.720 -12.059 -13.942 1.00 87.25 104 GLU A O 1
ATOM 790 N N . THR A 1 105 ? 16.273 -10.365 -14.172 1.00 88.44 105 THR A N 1
ATOM 791 C CA . THR A 1 105 ? 17.163 -9.547 -15.009 1.00 88.44 105 THR A CA 1
ATOM 792 C C . THR A 1 105 ? 18.042 -8.593 -14.192 1.00 88.44 105 THR A C 1
ATOM 794 O O . THR A 1 105 ? 18.990 -8.019 -14.739 1.00 88.44 105 THR A O 1
ATOM 797 N N . ASN A 1 106 ? 17.741 -8.420 -12.897 1.00 85.19 106 ASN A N 1
ATOM 798 C CA . ASN A 1 106 ? 18.285 -7.419 -11.976 1.00 85.19 106 ASN A CA 1
ATOM 799 C C . ASN A 1 106 ? 18.255 -5.992 -12.575 1.00 85.19 106 ASN A C 1
ATOM 801 O O . ASN A 1 106 ? 19.263 -5.267 -12.593 1.00 85.19 106 ASN A O 1
ATOM 805 N N . ARG A 1 107 ? 17.094 -5.585 -13.108 1.00 87.31 107 ARG A N 1
ATOM 806 C CA . ARG A 1 107 ? 16.891 -4.302 -13.809 1.00 87.31 107 ARG A CA 1
ATOM 807 C C . ARG A 1 107 ? 15.643 -3.559 -13.339 1.00 87.31 107 ARG A C 1
ATOM 809 O O . ARG A 1 107 ? 14.615 -4.164 -13.046 1.00 87.31 107 ARG A O 1
ATOM 816 N N . LEU A 1 108 ? 15.764 -2.233 -13.326 1.00 85.75 108 LEU A N 1
ATOM 817 C CA . LEU A 1 108 ? 14.660 -1.280 -13.266 1.00 85.75 108 LEU A CA 1
ATOM 818 C C . LEU A 1 108 ? 14.548 -0.630 -14.644 1.00 85.75 108 LEU A C 1
ATOM 820 O O . LEU A 1 108 ? 15.502 -0.003 -15.112 1.00 85.75 108 LEU A O 1
ATOM 824 N N . TYR A 1 109 ? 13.399 -0.793 -15.277 1.00 89.19 109 TYR A N 1
ATOM 825 C CA . TYR A 1 109 ? 13.063 -0.275 -16.593 1.00 89.19 109 TYR A CA 1
ATOM 826 C C . TYR A 1 109 ? 12.143 0.936 -16.450 1.00 89.19 109 TYR A C 1
ATOM 828 O O . TYR A 1 109 ? 11.212 0.909 -15.645 1.00 89.19 109 TYR A O 1
ATOM 836 N N . SER A 1 110 ? 12.374 1.977 -17.244 1.00 86.88 110 SER A N 1
ATOM 837 C CA . SER A 1 110 ? 11.515 3.163 -17.306 1.00 86.88 110 SER A CA 1
ATOM 838 C C . SER A 1 110 ? 11.477 3.747 -18.719 1.00 86.88 110 SER A C 1
ATOM 840 O O . SER A 1 110 ? 12.378 3.524 -19.536 1.00 86.88 110 SER A O 1
ATOM 842 N N . LYS A 1 111 ? 10.411 4.489 -19.035 1.00 84.19 111 LYS A N 1
ATOM 843 C CA . LYS A 1 111 ? 10.270 5.185 -20.322 1.00 84.19 111 LYS A CA 1
ATOM 844 C C . LYS A 1 111 ? 11.009 6.528 -20.304 1.00 84.19 111 LYS A C 1
ATOM 846 O O . LYS A 1 111 ? 10.643 7.442 -19.575 1.00 84.19 111 LYS A O 1
ATOM 851 N N . ASN A 1 112 ? 11.997 6.685 -21.184 1.00 78.75 112 ASN A N 1
ATOM 852 C CA . ASN A 1 112 ? 12.676 7.951 -21.467 1.00 78.75 112 ASN A CA 1
ATOM 853 C C . ASN A 1 112 ? 12.328 8.397 -22.897 1.00 78.75 112 ASN A C 1
ATOM 855 O O . ASN A 1 112 ? 12.634 7.700 -23.865 1.00 78.75 112 ASN A O 1
ATOM 859 N N . LYS A 1 113 ? 11.639 9.539 -23.044 1.00 80.19 113 LYS A N 1
ATOM 860 C CA . LYS A 1 113 ? 11.137 10.055 -24.340 1.00 80.19 113 LYS A CA 1
ATOM 861 C C . LYS A 1 113 ? 10.398 8.989 -25.177 1.00 80.19 113 LYS A C 1
ATOM 863 O O . LYS A 1 113 ? 10.621 8.865 -26.380 1.00 80.19 113 LYS A O 1
ATOM 868 N N . GLY A 1 114 ? 9.546 8.199 -24.520 1.00 84.50 114 GLY A N 1
ATOM 869 C CA . GLY A 1 114 ? 8.744 7.143 -25.151 1.00 84.50 114 GLY A CA 1
ATOM 870 C C . GLY A 1 114 ? 9.496 5.852 -25.499 1.00 84.50 114 GLY A C 1
ATOM 871 O O . GLY A 1 114 ? 8.911 4.983 -26.135 1.00 84.50 114 GLY A O 1
ATOM 872 N N . LYS A 1 115 ? 10.767 5.698 -25.103 1.00 89.88 115 LYS A N 1
ATOM 873 C CA . LYS A 1 115 ? 11.549 4.466 -25.306 1.00 89.88 115 LYS A CA 1
ATOM 874 C C . LYS A 1 115 ? 11.921 3.837 -23.971 1.00 89.88 115 LYS A C 1
ATOM 876 O O . LYS A 1 115 ? 12.277 4.553 -23.039 1.00 89.88 115 LYS A O 1
ATOM 881 N N . TRP A 1 116 ? 11.874 2.510 -23.898 1.00 93.94 116 TRP A N 1
ATOM 882 C CA . TRP A 1 116 ? 12.341 1.778 -22.727 1.00 93.94 116 TRP A CA 1
ATOM 883 C C . TRP A 1 116 ? 13.863 1.853 -22.594 1.00 93.94 116 TRP A C 1
ATOM 885 O O . TRP A 1 116 ? 14.615 1.446 -23.487 1.00 93.94 116 TRP A O 1
ATOM 895 N N . GLU A 1 117 ? 14.308 2.341 -21.442 1.00 92.88 117 GLU A N 1
ATOM 896 C CA . GLU A 1 117 ? 15.688 2.255 -20.981 1.00 92.88 117 GLU A CA 1
ATOM 897 C C . GLU A 1 117 ? 15.731 1.485 -19.654 1.00 92.88 117 GLU A C 1
ATOM 899 O O . GLU A 1 117 ? 14.739 1.435 -18.927 1.00 92.88 117 GLU A O 1
ATOM 904 N N . TYR A 1 118 ? 16.873 0.874 -19.324 1.00 91.31 118 TYR A N 1
ATOM 905 C CA . TYR A 1 118 ? 17.061 0.200 -18.038 1.00 91.31 118 TYR A CA 1
ATOM 906 C C . TYR A 1 118 ? 18.258 0.723 -17.246 1.00 91.31 118 TYR A C 1
ATOM 908 O O . TYR A 1 118 ? 19.320 1.047 -17.786 1.00 91.31 118 TYR A O 1
ATOM 916 N N . THR A 1 119 ? 18.105 0.703 -15.928 1.00 86.00 119 THR A N 1
ATOM 917 C CA . THR A 1 119 ? 19.189 0.793 -14.950 1.00 86.00 119 THR A CA 1
ATOM 918 C C . THR A 1 119 ? 19.344 -0.551 -14.239 1.00 86.00 119 THR A C 1
ATOM 920 O O . THR A 1 119 ? 18.452 -1.399 -14.259 1.00 86.00 119 THR A O 1
ATOM 923 N N . THR A 1 120 ? 20.514 -0.802 -13.657 1.00 84.31 120 THR A N 1
ATOM 924 C CA . THR A 1 120 ? 20.765 -2.032 -12.895 1.00 84.31 120 THR A CA 1
ATOM 925 C C . THR A 1 120 ? 20.238 -1.852 -11.478 1.00 84.31 120 THR A C 1
ATOM 927 O O . THR A 1 120 ? 20.617 -0.884 -10.818 1.00 84.31 120 THR A O 1
ATOM 930 N N . LEU A 1 121 ? 19.415 -2.786 -10.993 1.00 70.25 121 LEU A N 1
ATOM 931 C CA . LEU A 1 121 ? 18.969 -2.758 -9.602 1.00 70.25 121 LEU A CA 1
ATOM 932 C C . LEU A 1 121 ? 20.184 -2.887 -8.666 1.00 70.25 121 LEU A C 1
ATOM 934 O O . LEU A 1 121 ? 21.056 -3.738 -8.899 1.00 70.25 121 LEU A O 1
ATOM 938 N N . PRO A 1 122 ? 20.283 -2.059 -7.613 1.00 62.78 122 PRO A N 1
ATOM 939 C CA . PRO A 1 122 ? 21.335 -2.210 -6.624 1.00 62.78 122 PRO A CA 1
ATOM 940 C C . PRO A 1 122 ? 21.133 -3.543 -5.907 1.00 62.78 122 PRO A C 1
ATOM 942 O O . PRO A 1 122 ? 20.090 -3.767 -5.297 1.00 62.78 122 PRO A O 1
ATOM 945 N N . LYS A 1 123 ? 22.144 -4.422 -5.977 1.00 55.56 123 LYS A N 1
ATOM 946 C CA . LYS A 1 123 ? 22.098 -5.747 -5.340 1.00 55.56 123 LYS A CA 1
ATOM 947 C C . LYS A 1 123 ? 21.629 -5.614 -3.883 1.00 55.56 123 LYS A C 1
ATOM 949 O O . LYS A 1 123 ? 22.163 -4.737 -3.190 1.00 55.56 123 LYS A O 1
ATOM 954 N N . PRO A 1 124 ? 20.718 -6.477 -3.391 1.00 49.84 124 PRO A N 1
ATOM 955 C CA . PRO A 1 124 ? 20.229 -6.429 -2.016 1.00 49.84 124 PRO A CA 1
ATOM 956 C C . PRO A 1 124 ? 21.385 -6.668 -1.039 1.00 49.84 124 PRO A C 1
ATOM 958 O O . PRO A 1 124 ? 21.775 -7.791 -0.719 1.00 49.84 124 PRO A O 1
ATOM 961 N N . SER A 1 125 ? 21.994 -5.575 -0.587 1.00 45.50 125 SER A N 1
ATOM 962 C CA . SER A 1 125 ? 23.112 -5.623 0.344 1.00 45.50 125 SER A CA 1
ATOM 963 C C . SER A 1 125 ? 22.581 -5.965 1.737 1.00 45.50 125 SER A C 1
ATOM 965 O O . SER A 1 125 ? 21.517 -5.492 2.133 1.00 45.50 125 SER A O 1
ATOM 967 N N . LYS A 1 126 ? 23.359 -6.692 2.551 1.00 43.03 126 LYS A N 1
ATOM 968 C CA . LYS A 1 126 ? 23.019 -6.960 3.968 1.00 43.03 126 LYS A CA 1
ATOM 969 C C . LYS A 1 126 ? 22.946 -5.688 4.844 1.00 43.03 126 LYS A C 1
ATOM 971 O O . LYS A 1 126 ? 22.707 -5.775 6.045 1.00 43.03 126 LYS A O 1
ATOM 976 N N . LYS A 1 127 ? 23.183 -4.503 4.272 1.00 45.47 127 LYS A N 1
ATOM 977 C CA . LYS A 1 127 ? 23.011 -3.180 4.885 1.00 45.47 127 LYS A CA 1
ATOM 978 C C . LYS A 1 127 ? 21.855 -2.456 4.189 1.00 45.47 127 LYS A C 1
ATOM 980 O O . LYS A 1 127 ? 21.671 -2.615 2.986 1.00 45.47 127 LYS A O 1
ATOM 985 N N . LYS A 1 128 ? 21.109 -1.636 4.943 1.00 47.03 128 LYS A N 1
ATOM 986 C CA . LYS A 1 128 ? 19.953 -0.879 4.427 1.00 47.03 128 LYS A CA 1
ATOM 987 C C . LYS A 1 128 ? 20.284 -0.202 3.083 1.00 47.03 128 LYS A C 1
ATOM 989 O O . LYS A 1 128 ? 21.310 0.488 3.030 1.00 47.03 128 LYS A O 1
ATOM 994 N N . PRO A 1 129 ? 19.454 -0.375 2.037 1.00 44.59 129 PRO A N 1
ATOM 995 C CA . PRO A 1 129 ? 19.685 0.259 0.746 1.00 44.59 129 PRO A CA 1
ATOM 996 C C . PRO A 1 129 ? 19.752 1.788 0.870 1.00 44.59 129 PRO A C 1
ATOM 998 O O . PRO A 1 129 ? 19.112 2.387 1.736 1.00 44.59 129 PRO A O 1
ATOM 1001 N N . LYS A 1 130 ? 20.538 2.415 -0.010 1.00 39.91 130 LYS A N 1
ATOM 1002 C CA . LYS A 1 130 ? 20.611 3.872 -0.190 1.00 39.91 130 LYS A CA 1
ATOM 1003 C C . LYS A 1 130 ? 20.075 4.208 -1.584 1.00 39.91 130 LYS A C 1
ATOM 1005 O O . LYS A 1 130 ? 20.400 3.492 -2.524 1.00 39.91 130 LYS A O 1
ATOM 1010 N N . GLY A 1 131 ? 19.301 5.285 -1.705 1.00 40.44 131 GLY A N 1
ATOM 1011 C CA . GLY A 1 131 ? 18.549 5.628 -2.924 1.00 40.44 131 GLY A CA 1
ATOM 1012 C C . GLY A 1 131 ? 17.049 5.363 -2.764 1.00 40.44 131 GLY A C 1
ATOM 1013 O O . GLY A 1 131 ? 16.646 4.606 -1.876 1.00 40.44 131 GLY A O 1
ATOM 1014 N N . ALA A 1 132 ? 16.219 6.023 -3.569 1.00 39.53 132 ALA A N 1
ATOM 1015 C CA . ALA A 1 132 ? 14.760 5.884 -3.507 1.00 39.53 132 ALA A CA 1
ATOM 1016 C C . ALA A 1 132 ? 14.303 4.605 -4.226 1.00 39.53 132 ALA A C 1
ATOM 1018 O O . ALA A 1 132 ? 13.494 3.846 -3.704 1.00 39.53 132 ALA A O 1
ATOM 1019 N N . GLU A 1 133 ? 14.928 4.319 -5.361 1.00 43.81 133 GLU A N 1
ATOM 1020 C CA . GLU A 1 133 ? 14.746 3.166 -6.242 1.00 43.81 133 GLU A CA 1
ATOM 1021 C C . GLU A 1 133 ? 15.027 1.854 -5.500 1.00 43.81 133 GLU A C 1
ATOM 1023 O O . GLU A 1 133 ? 14.272 0.891 -5.579 1.00 43.81 133 GLU A O 1
ATOM 1028 N N . ALA A 1 134 ? 16.098 1.849 -4.704 1.00 49.66 134 ALA A N 1
ATOM 1029 C CA . ALA A 1 134 ? 16.525 0.717 -3.889 1.00 49.66 134 ALA A CA 1
ATOM 1030 C C . ALA A 1 134 ? 15.586 0.441 -2.697 1.00 49.66 134 ALA A C 1
ATOM 1032 O O . ALA A 1 134 ? 15.468 -0.693 -2.238 1.00 49.66 134 ALA A O 1
ATOM 1033 N N . GLN A 1 135 ? 14.936 1.485 -2.173 1.00 49.91 135 GLN A N 1
ATOM 1034 C CA . GLN A 1 135 ? 13.917 1.354 -1.129 1.00 49.91 135 GLN A CA 1
ATOM 1035 C C . GLN A 1 135 ? 12.574 0.927 -1.724 1.00 49.91 135 GLN A C 1
ATOM 1037 O O . GLN A 1 135 ? 11.903 0.095 -1.125 1.00 49.91 135 GLN A O 1
ATOM 1042 N N . LEU A 1 136 ? 12.218 1.445 -2.904 1.00 49.34 136 LEU A N 1
ATOM 1043 C CA . LEU A 1 136 ? 11.028 1.051 -3.650 1.00 49.34 136 LEU A CA 1
ATOM 1044 C C . LEU A 1 136 ? 11.103 -0.425 -4.056 1.00 49.34 136 LEU A C 1
ATOM 1046 O O . LEU A 1 136 ? 10.184 -1.168 -3.743 1.00 49.34 136 LEU A O 1
ATOM 1050 N N . PHE A 1 137 ? 12.215 -0.883 -4.642 1.00 52.66 137 PHE A N 1
ATOM 1051 C CA . PHE A 1 137 ? 12.397 -2.300 -4.978 1.00 52.66 137 PHE A CA 1
ATOM 1052 C C . PHE A 1 137 ? 12.249 -3.206 -3.747 1.00 52.66 137 PHE A C 1
ATOM 1054 O O . PHE A 1 137 ? 11.443 -4.126 -3.777 1.00 52.66 137 PHE A O 1
ATOM 1061 N N . ASN A 1 138 ? 12.930 -2.896 -2.637 1.00 54.16 138 ASN A N 1
ATOM 1062 C CA . ASN A 1 138 ? 12.808 -3.678 -1.401 1.00 54.16 138 ASN A CA 1
ATOM 1063 C C . ASN A 1 138 ? 11.406 -3.634 -0.767 1.00 54.16 138 ASN A C 1
ATOM 1065 O O . ASN A 1 138 ? 11.050 -4.560 -0.044 1.00 54.16 138 ASN A O 1
ATOM 1069 N N . LEU A 1 139 ? 10.637 -2.560 -0.983 1.00 52.91 139 LEU A N 1
ATOM 1070 C CA . LEU A 1 139 ? 9.238 -2.489 -0.565 1.00 52.91 139 LEU A CA 1
ATOM 1071 C C . LEU A 1 139 ? 8.411 -3.483 -1.395 1.00 52.91 139 LEU A C 1
ATOM 1073 O O . LEU A 1 139 ? 7.741 -4.330 -0.812 1.00 52.91 139 LEU A O 1
ATOM 1077 N N . LEU A 1 140 ? 8.550 -3.413 -2.728 1.00 50.41 140 LEU A N 1
ATOM 1078 C CA . LEU A 1 140 ? 7.840 -4.224 -3.728 1.00 50.41 140 LEU A CA 1
ATOM 1079 C C . LEU A 1 140 ? 8.212 -5.718 -3.678 1.00 50.41 140 LEU A C 1
ATOM 1081 O O . LEU A 1 140 ? 7.383 -6.554 -4.023 1.00 50.41 140 LEU A O 1
ATOM 1085 N N . SER A 1 141 ? 9.423 -6.059 -3.227 1.00 50.22 141 SER A N 1
ATOM 1086 C CA . SER A 1 141 ? 9.942 -7.433 -3.198 1.00 50.22 141 SER A CA 1
ATOM 1087 C C . SER A 1 141 ? 9.851 -8.142 -1.837 1.00 50.22 141 SER A C 1
ATOM 1089 O O . SER A 1 141 ? 10.206 -9.315 -1.761 1.00 50.22 141 SER A O 1
ATOM 1091 N N . ASP A 1 142 ? 9.428 -7.482 -0.747 1.00 58.31 142 ASP A N 1
ATOM 1092 C CA . ASP A 1 142 ? 9.106 -8.185 0.508 1.00 58.31 142 ASP A CA 1
ATOM 1093 C C . ASP A 1 142 ? 7.596 -8.473 0.567 1.00 58.31 142 ASP A C 1
ATOM 1095 O O . ASP A 1 142 ? 6.818 -7.566 0.884 1.00 58.31 142 ASP A O 1
ATOM 1099 N N . PRO A 1 143 ? 7.145 -9.722 0.331 1.00 51.00 143 PRO A N 1
ATOM 1100 C CA . PRO A 1 143 ? 5.724 -10.061 0.379 1.00 51.00 143 PRO A CA 1
ATOM 1101 C C . PRO A 1 143 ? 5.072 -9.755 1.731 1.00 51.00 143 PRO A C 1
ATOM 1103 O O . PRO A 1 143 ? 3.866 -9.508 1.787 1.00 51.00 143 PRO A O 1
ATOM 1106 N N . LYS A 1 144 ? 5.835 -9.704 2.834 1.00 57.06 144 LYS A N 1
ATOM 1107 C CA . LYS A 1 144 ? 5.297 -9.359 4.162 1.00 57.06 144 LYS A CA 1
ATOM 1108 C C . LYS A 1 144 ? 4.822 -7.908 4.241 1.00 57.06 144 LYS A C 1
ATOM 1110 O O . LYS A 1 144 ? 3.981 -7.620 5.087 1.00 57.06 144 LYS A O 1
ATOM 1115 N N . THR A 1 145 ? 5.313 -7.026 3.368 1.00 58.44 145 THR A N 1
ATOM 1116 C CA . THR A 1 145 ? 4.854 -5.631 3.249 1.00 58.44 145 THR A CA 1
ATOM 1117 C C . THR A 1 145 ? 3.382 -5.545 2.842 1.00 58.44 145 THR A C 1
ATOM 1119 O O . THR A 1 145 ? 2.680 -4.641 3.291 1.00 58.44 145 THR A O 1
ATOM 1122 N N . TYR A 1 146 ? 2.910 -6.489 2.021 1.00 55.81 146 TYR A N 1
ATOM 1123 C CA . TYR A 1 146 ? 1.581 -6.450 1.394 1.00 55.81 146 TYR A CA 1
ATOM 1124 C C . TYR A 1 146 ? 0.603 -7.477 1.962 1.00 55.81 146 TYR A C 1
ATOM 1126 O O . TYR A 1 146 ? -0.606 -7.257 1.952 1.00 55.81 146 TYR A O 1
ATOM 1134 N N . THR A 1 147 ? 1.121 -8.592 2.478 1.00 56.34 147 THR A N 1
ATOM 1135 C CA . THR A 1 147 ? 0.315 -9.729 2.951 1.00 56.34 147 THR A CA 1
ATOM 1136 C C . THR A 1 147 ? 0.041 -9.717 4.454 1.00 56.34 147 THR A C 1
ATOM 1138 O O . THR A 1 147 ? -0.780 -10.512 4.917 1.00 56.34 147 THR A O 1
ATOM 1141 N N . LYS A 1 148 ? 0.705 -8.849 5.239 1.00 56.88 148 LYS A N 1
ATOM 1142 C CA . LYS A 1 148 ? 0.557 -8.799 6.703 1.00 56.88 148 LYS A CA 1
ATOM 1143 C C . LYS A 1 148 ? 0.180 -7.421 7.229 1.00 56.88 148 LYS A C 1
ATOM 1145 O O . LYS A 1 148 ? 0.889 -6.434 7.049 1.00 56.88 148 LYS A O 1
ATOM 1150 N N . THR A 1 149 ? -0.893 -7.392 8.013 1.00 55.47 149 THR A N 1
ATOM 1151 C CA . THR A 1 149 ? -1.248 -6.248 8.854 1.00 55.47 149 THR A CA 1
ATOM 1152 C C . THR A 1 149 ? -0.145 -6.003 9.888 1.00 55.47 149 THR A C 1
ATOM 1154 O O . THR A 1 149 ? 0.194 -6.908 10.645 1.00 55.47 149 THR A O 1
ATOM 1157 N N . SER A 1 150 ? 0.416 -4.789 9.959 1.00 58.28 150 SER A N 1
ATOM 1158 C CA . SER A 1 150 ? 1.483 -4.504 10.936 1.00 58.28 150 SER A CA 1
ATOM 1159 C C . SER A 1 150 ? 0.992 -4.642 12.385 1.00 58.28 150 SER A C 1
ATOM 1161 O O . SER A 1 150 ? -0.139 -4.253 12.690 1.00 58.28 150 SER A O 1
ATOM 1163 N N . ASP A 1 151 ? 1.867 -5.079 13.298 1.00 56.72 151 ASP A N 1
ATOM 1164 C CA . ASP A 1 151 ? 1.586 -5.262 14.737 1.00 56.72 151 ASP A CA 1
ATOM 1165 C C . ASP A 1 151 ? 0.902 -4.052 15.407 1.00 56.72 151 ASP A C 1
ATOM 1167 O O . ASP A 1 151 ? 0.152 -4.182 16.375 1.00 56.72 151 ASP A O 1
ATOM 1171 N N . LEU A 1 152 ? 1.151 -2.847 14.885 1.00 53.88 152 LEU A N 1
ATOM 1172 C CA . LEU A 1 152 ? 0.577 -1.600 15.387 1.00 53.88 152 LEU A CA 1
ATOM 1173 C C . LEU A 1 152 ? -0.903 -1.415 15.002 1.00 53.88 152 LEU A C 1
ATOM 1175 O O . LEU A 1 152 ? -1.642 -0.771 15.747 1.00 53.88 152 LEU A O 1
ATOM 1179 N N . PHE A 1 153 ? -1.345 -1.997 13.882 1.00 63.41 153 PHE A N 1
ATOM 1180 C CA . PHE A 1 153 ? -2.755 -2.059 13.474 1.00 63.41 153 PHE A CA 1
ATOM 1181 C C . PHE A 1 153 ? -3.467 -3.289 14.053 1.00 63.41 153 PHE A C 1
ATOM 1183 O O . PHE A 1 153 ? -4.643 -3.187 14.395 1.00 63.41 153 PHE A O 1
ATOM 1190 N N . ILE A 1 154 ? -2.748 -4.399 14.281 1.00 66.12 154 ILE A N 1
ATOM 1191 C CA . ILE A 1 154 ? -3.250 -5.604 14.974 1.00 66.12 154 ILE A CA 1
ATOM 1192 C C . ILE A 1 154 ? -3.916 -5.256 16.314 1.00 66.12 154 ILE A C 1
ATOM 1194 O O . ILE A 1 154 ? -4.987 -5.775 16.609 1.00 66.12 154 ILE A O 1
ATOM 1198 N N . LYS A 1 155 ? -3.352 -4.324 17.094 1.00 65.56 155 LYS A N 1
ATOM 1199 C CA . LYS A 1 155 ? -3.975 -3.867 18.350 1.00 65.56 155 LYS A CA 1
ATOM 1200 C C . LYS A 1 155 ? -5.202 -2.959 18.154 1.00 65.56 155 LYS A C 1
ATOM 1202 O O . LYS A 1 155 ? -6.059 -2.889 19.027 1.00 65.56 155 LYS A O 1
ATOM 1207 N N . ALA A 1 156 ? -5.297 -2.236 17.039 1.00 67.88 156 ALA A N 1
ATOM 1208 C CA . ALA A 1 156 ? -6.466 -1.403 16.748 1.00 67.88 156 ALA A CA 1
ATOM 1209 C C . ALA A 1 156 ? -7.666 -2.235 16.260 1.00 67.88 156 ALA A C 1
ATOM 1211 O O . ALA A 1 156 ? -8.804 -1.846 16.514 1.00 67.88 156 ALA A O 1
ATOM 1212 N N . LEU A 1 157 ? -7.401 -3.374 15.609 1.00 71.06 157 LEU A N 1
ATOM 1213 C CA . LEU A 1 157 ? -8.405 -4.355 15.187 1.00 71.06 157 LEU A CA 1
ATOM 1214 C C . LEU A 1 157 ? -9.214 -4.918 16.362 1.00 71.06 157 LEU A C 1
ATOM 1216 O O . LEU A 1 157 ? -10.423 -5.053 16.230 1.00 71.06 157 LEU A O 1
ATOM 1220 N N . ASP A 1 158 ? -8.588 -5.199 17.506 1.00 71.44 158 ASP A N 1
ATOM 1221 C CA . ASP A 1 158 ? -9.303 -5.738 18.673 1.00 71.44 158 ASP A CA 1
ATOM 1222 C C . ASP A 1 158 ? -10.269 -4.705 19.282 1.00 71.44 158 ASP A C 1
ATOM 1224 O O . ASP A 1 158 ? -11.464 -4.965 19.429 1.00 71.44 158 ASP A O 1
ATOM 1228 N N . ASP A 1 159 ? -9.762 -3.502 19.576 1.00 71.50 159 ASP A N 1
ATOM 1229 C CA . ASP A 1 159 ? -10.516 -2.469 20.299 1.00 71.50 159 ASP A CA 1
ATOM 1230 C C . ASP A 1 159 ? -11.657 -1.832 19.471 1.00 71.50 159 ASP A C 1
ATOM 1232 O O . ASP A 1 159 ? -12.678 -1.432 20.027 1.00 71.50 159 ASP A O 1
ATOM 1236 N N . ASN A 1 160 ? -11.446 -1.629 18.162 1.00 80.25 160 ASN A N 1
ATOM 1237 C CA . ASN A 1 160 ? -12.159 -0.618 17.361 1.00 80.25 160 ASN A CA 1
ATOM 1238 C C . ASN A 1 160 ? -12.713 -1.157 16.017 1.00 80.25 160 ASN A C 1
ATOM 1240 O O . ASN A 1 160 ? -12.869 -0.380 15.069 1.00 80.25 160 ASN A O 1
ATOM 1244 N N . SER A 1 161 ? -12.953 -2.467 15.893 1.00 86.50 161 SER A N 1
ATOM 1245 C CA . SER A 1 161 ? -13.484 -3.061 14.656 1.00 86.50 161 SER A CA 1
ATOM 1246 C C . SER A 1 161 ? -15.000 -3.284 14.649 1.00 86.50 161 SER A C 1
ATOM 1248 O O . SER A 1 161 ? -15.597 -3.664 15.659 1.00 86.50 161 SER A O 1
ATOM 1250 N N . GLU A 1 162 ? -15.596 -3.104 13.475 1.00 91.50 162 GLU A N 1
ATOM 1251 C CA . GLU A 1 162 ? -16.996 -3.365 13.135 1.00 91.50 162 GLU A CA 1
ATOM 1252 C C . GLU A 1 162 ? -17.021 -4.363 11.970 1.00 91.50 162 GLU A C 1
ATOM 1254 O O . GLU A 1 162 ? -16.352 -4.145 10.958 1.00 91.50 162 GLU A O 1
ATOM 1259 N N . LEU A 1 163 ? -17.756 -5.469 12.112 1.00 93.06 163 LEU A N 1
ATOM 1260 C CA . LEU A 1 163 ? -17.948 -6.447 11.040 1.00 93.06 163 LEU A CA 1
ATOM 1261 C C . LEU A 1 163 ? -19.272 -6.170 10.325 1.00 93.06 163 LEU A C 1
ATOM 1263 O O . LEU A 1 163 ? -20.283 -5.886 10.964 1.00 93.06 163 LEU A O 1
ATOM 1267 N N . SER A 1 164 ? -19.253 -6.279 9.002 1.00 93.25 164 SER A N 1
ATOM 1268 C CA . SER A 1 164 ? -20.422 -6.166 8.132 1.00 93.25 164 SER A CA 1
ATOM 1269 C C . SER A 1 164 ? -20.394 -7.270 7.075 1.00 93.25 164 SER A C 1
ATOM 1271 O O . SER A 1 164 ? -19.317 -7.751 6.715 1.00 93.25 164 SER A O 1
ATOM 1273 N N . GLY A 1 165 ? -21.570 -7.665 6.591 1.00 89.56 165 GLY A N 1
ATOM 1274 C CA . GLY A 1 165 ? -21.744 -8.770 5.649 1.00 89.56 165 GLY A CA 1
ATOM 1275 C C . GLY A 1 165 ? -22.322 -10.048 6.291 1.00 89.56 165 GLY A C 1
ATOM 1276 O O . GLY A 1 165 ? -22.700 -10.017 7.465 1.00 89.56 165 GLY A O 1
ATOM 1277 N N . PRO A 1 166 ? -22.416 -11.152 5.529 1.00 90.38 166 PRO A N 1
ATOM 1278 C CA . PRO A 1 166 ? -22.004 -11.238 4.130 1.00 90.38 166 PRO A CA 1
ATOM 1279 C C . PRO A 1 166 ? -22.905 -10.371 3.238 1.00 90.38 166 PRO A C 1
ATOM 1281 O O . PRO A 1 166 ? -24.089 -10.193 3.527 1.00 90.38 166 PRO A O 1
ATOM 1284 N N . ASP A 1 167 ? -22.346 -9.805 2.174 1.00 89.25 167 ASP A N 1
ATOM 1285 C CA . ASP A 1 167 ? -23.150 -9.280 1.070 1.00 89.25 167 ASP A CA 1
ATOM 1286 C C . ASP A 1 167 ? -23.672 -10.419 0.167 1.00 89.25 167 ASP A C 1
ATOM 1288 O O . ASP A 1 167 ? -23.528 -11.606 0.473 1.00 89.25 167 ASP A O 1
ATOM 1292 N N . GLN A 1 168 ? -24.313 -10.061 -0.949 1.00 86.69 168 GLN A N 1
ATOM 1293 C CA . GLN A 1 168 ? -24.888 -11.030 -1.892 1.00 86.69 168 GLN A CA 1
ATOM 1294 C C . GLN A 1 168 ? -23.829 -11.934 -2.551 1.00 86.69 168 GLN A C 1
ATOM 1296 O O . GLN A 1 168 ? -24.161 -13.045 -2.960 1.00 86.69 168 GLN A O 1
ATOM 1301 N N . ASP A 1 169 ? -22.567 -11.497 -2.598 1.00 87.62 169 ASP A N 1
ATOM 1302 C CA . ASP A 1 169 ? -21.435 -12.238 -3.160 1.00 87.62 169 ASP A CA 1
ATOM 1303 C C . ASP A 1 169 ? -20.662 -13.037 -2.090 1.00 87.62 169 ASP A C 1
ATOM 1305 O O . ASP A 1 169 ? -19.584 -13.579 -2.368 1.00 87.62 169 ASP A O 1
ATOM 1309 N N . GLY A 1 170 ? -21.185 -13.120 -0.861 1.00 90.25 170 GLY A N 1
ATOM 1310 C CA . GLY A 1 170 ? -20.561 -13.831 0.258 1.00 90.25 170 GLY A CA 1
ATOM 1311 C C . GLY 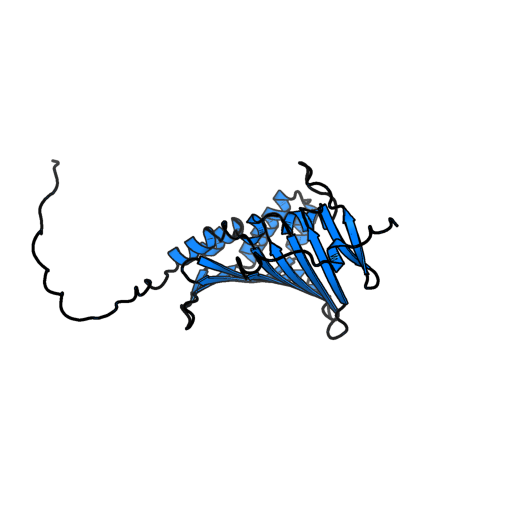A 1 170 ? -19.387 -13.083 0.898 1.00 90.25 170 GLY A C 1
ATOM 1312 O O . GLY A 1 170 ? -18.569 -13.704 1.580 1.00 90.25 170 GLY A O 1
ATOM 1313 N N . VAL A 1 171 ? -19.261 -11.773 0.664 1.00 92.81 171 VAL A N 1
ATOM 1314 C CA . VAL A 1 171 ? -18.122 -10.972 1.127 1.00 92.81 171 VAL A CA 1
ATOM 1315 C C . VAL A 1 171 ? -18.429 -10.309 2.466 1.00 92.81 171 VAL A C 1
ATOM 1317 O O . VAL A 1 171 ? -19.442 -9.633 2.645 1.00 92.81 171 VAL A O 1
ATOM 1320 N N . TYR A 1 172 ? -17.506 -10.462 3.411 1.00 94.62 172 TYR A N 1
ATOM 1321 C CA . TYR A 1 172 ? -17.504 -9.758 4.688 1.00 94.62 172 TYR A CA 1
ATOM 1322 C C . TYR A 1 172 ? -16.520 -8.587 4.642 1.00 94.62 172 TYR A C 1
ATOM 1324 O O . TYR A 1 172 ? -15.429 -8.691 4.076 1.00 94.62 172 TYR A O 1
ATOM 1332 N N . THR A 1 173 ? -16.870 -7.481 5.296 1.00 94.31 173 THR A N 1
ATOM 1333 C CA . THR A 1 173 ? -15.977 -6.332 5.479 1.00 94.31 173 THR A CA 1
ATOM 1334 C C . THR A 1 173 ? -15.794 -6.031 6.960 1.00 94.31 173 THR A C 1
ATOM 1336 O O . THR A 1 173 ? -16.743 -5.652 7.652 1.00 94.31 173 THR A O 1
ATOM 1339 N N . LEU A 1 174 ? -14.554 -6.160 7.440 1.00 93.06 174 LEU A N 1
ATOM 1340 C CA . LEU A 1 174 ? -14.143 -5.751 8.782 1.00 93.06 174 LEU A CA 1
ATOM 1341 C C . LEU A 1 174 ? -13.554 -4.334 8.716 1.00 93.06 174 LEU A C 1
ATOM 1343 O O . LEU A 1 174 ? -12.453 -4.131 8.203 1.00 93.06 174 LEU A O 1
ATOM 1347 N N . THR A 1 175 ? -14.282 -3.349 9.235 1.00 92.31 175 THR A N 1
ATOM 1348 C CA . THR A 1 175 ? -13.866 -1.940 9.263 1.00 92.31 175 THR A CA 1
ATOM 1349 C C . THR A 1 175 ? -13.234 -1.592 10.605 1.00 92.31 175 THR A C 1
ATOM 1351 O O . THR A 1 175 ? -13.752 -1.962 11.650 1.00 92.31 175 THR A O 1
ATOM 1354 N N . VAL A 1 176 ? -12.129 -0.846 10.598 1.00 88.62 176 VAL A N 1
ATOM 1355 C CA . VAL A 1 176 ? -11.403 -0.373 11.783 1.00 88.62 176 VAL A CA 1
ATOM 1356 C C . VAL A 1 176 ? -11.261 1.139 11.723 1.00 88.62 176 VAL A C 1
ATOM 1358 O O . VAL A 1 176 ? -10.566 1.675 10.856 1.00 88.62 176 VAL A O 1
ATOM 1361 N N . ASN A 1 177 ? -11.859 1.832 12.690 1.00 85.94 177 ASN A N 1
ATOM 1362 C CA . ASN A 1 177 ? -11.747 3.283 12.822 1.00 85.94 177 ASN A CA 1
ATOM 1363 C C . ASN A 1 177 ? -10.696 3.628 13.894 1.00 85.94 177 ASN A C 1
ATOM 1365 O O . ASN A 1 177 ? -10.897 3.413 15.095 1.00 85.94 177 ASN A O 1
ATOM 1369 N N . VAL A 1 178 ? -9.544 4.167 13.481 1.00 80.62 178 VAL A N 1
ATOM 1370 C CA . VAL A 1 178 ? -8.433 4.480 14.396 1.00 80.62 178 VAL A CA 1
ATOM 1371 C C . VAL A 1 178 ? -8.517 5.940 14.830 1.00 80.62 178 VAL A C 1
ATOM 1373 O O . VAL A 1 178 ? -8.472 6.859 14.015 1.00 80.62 178 VAL A O 1
ATOM 1376 N N . SER A 1 179 ? -8.585 6.196 16.137 1.00 81.69 179 SER A N 1
ATOM 1377 C CA . SER A 1 179 ? -8.629 7.577 16.621 1.00 81.69 179 SER A CA 1
ATOM 1378 C C . SER A 1 179 ? -7.338 8.341 16.292 1.00 81.69 179 SER A C 1
ATOM 1380 O O . SER A 1 179 ? -6.225 7.803 16.335 1.00 81.69 179 SER A O 1
ATOM 1382 N N . ALA A 1 180 ? -7.466 9.646 16.032 1.00 80.12 180 ALA A N 1
ATOM 1383 C CA . ALA A 1 180 ? -6.329 10.520 15.736 1.00 80.12 180 ALA A CA 1
ATOM 1384 C C . ALA A 1 180 ? -5.248 10.508 16.840 1.00 80.12 180 ALA A C 1
ATOM 1386 O O . ALA A 1 180 ? -4.068 10.709 16.549 1.00 80.12 180 ALA A O 1
ATOM 1387 N N . SER A 1 181 ? -5.628 10.249 18.098 1.00 80.06 181 SER A N 1
ATOM 1388 C CA . SER A 1 181 ? -4.702 10.088 19.224 1.00 80.06 181 SER A CA 1
ATOM 1389 C C . SER A 1 181 ? -3.958 8.748 19.191 1.00 80.06 181 SER A C 1
ATOM 1391 O O . SER A 1 181 ? -2.733 8.760 19.350 1.00 80.06 181 SER A O 1
ATOM 1393 N N . LYS A 1 182 ? -4.647 7.622 18.917 1.00 77.31 182 LYS A N 1
ATOM 1394 C CA . LYS A 1 182 ? -4.012 6.306 18.700 1.00 77.31 182 LYS A CA 1
ATOM 1395 C C . LYS A 1 182 ? -2.998 6.407 17.550 1.00 77.31 182 LYS A C 1
ATOM 1397 O O . LYS A 1 182 ? -1.813 6.174 17.775 1.00 77.31 182 LYS A O 1
ATOM 1402 N N . MET A 1 183 ? -3.398 6.892 16.372 1.00 74.69 183 MET A N 1
ATOM 1403 C CA . MET A 1 183 ? -2.503 6.998 15.204 1.00 74.69 183 MET A CA 1
ATOM 1404 C C . MET A 1 183 ? -1.312 7.943 15.432 1.00 74.69 183 MET A C 1
ATOM 1406 O O . MET A 1 183 ? -0.179 7.623 15.072 1.00 74.69 183 MET A O 1
ATOM 1410 N N . LYS A 1 184 ? -1.519 9.083 16.107 1.00 76.75 184 LYS A N 1
ATOM 1411 C CA . LYS A 1 184 ? -0.417 9.990 16.468 1.00 76.75 184 LYS A CA 1
ATOM 1412 C C . LYS A 1 184 ? 0.600 9.325 17.395 1.00 76.75 184 LYS A C 1
ATOM 1414 O O . LYS A 1 184 ? 1.791 9.601 17.262 1.00 76.75 184 LYS A O 1
ATOM 1419 N N . LYS A 1 185 ? 0.167 8.445 18.307 1.00 76.56 185 LYS A N 1
ATOM 1420 C CA . LYS A 1 185 ? 1.075 7.639 19.138 1.00 76.56 185 LYS A CA 1
ATOM 1421 C C . LYS A 1 185 ? 1.888 6.659 18.279 1.00 76.56 185 LYS A C 1
ATOM 1423 O O . LYS A 1 185 ? 3.105 6.623 18.442 1.00 76.56 185 LYS A O 1
ATOM 1428 N N . LEU A 1 186 ? 1.254 5.970 17.325 1.00 69.62 186 LEU A N 1
ATOM 1429 C CA . LEU A 1 186 ? 1.925 5.035 16.408 1.00 69.62 186 LEU A CA 1
ATOM 1430 C C . LEU A 1 186 ? 3.034 5.714 15.583 1.00 69.62 186 LEU A C 1
ATOM 1432 O O . LEU A 1 186 ? 4.183 5.275 15.622 1.00 69.62 186 LEU A O 1
ATOM 1436 N N . PHE A 1 187 ? 2.741 6.843 14.925 1.00 68.31 187 PHE A N 1
ATOM 1437 C CA . PHE A 1 187 ? 3.757 7.611 14.182 1.00 68.31 187 PHE A CA 1
ATOM 1438 C C . PHE A 1 187 ? 4.915 8.088 15.074 1.00 68.31 187 PHE A C 1
ATOM 1440 O O . PHE A 1 187 ? 6.071 8.084 14.658 1.00 68.31 187 PHE A O 1
ATOM 1447 N N . LEU A 1 188 ? 4.636 8.473 16.324 1.00 71.69 188 LEU A N 1
ATOM 1448 C CA . LEU A 1 188 ? 5.678 8.874 17.274 1.00 71.69 188 LEU A CA 1
ATOM 1449 C C . LEU A 1 188 ? 6.568 7.706 17.714 1.00 71.69 188 LEU A C 1
ATOM 1451 O O . LEU A 1 188 ? 7.753 7.915 17.976 1.00 71.69 188 LEU A O 1
ATOM 1455 N N . GLU A 1 189 ? 6.027 6.494 17.810 1.00 66.81 189 GLU A N 1
ATOM 1456 C CA . GLU A 1 189 ? 6.808 5.281 18.066 1.00 66.81 189 GLU A CA 1
ATOM 1457 C C . GLU 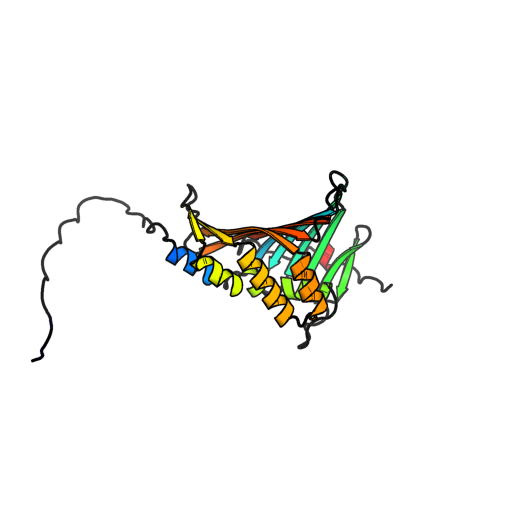A 1 189 ? 7.650 4.893 16.843 1.00 66.81 189 GLU A C 1
ATOM 1459 O O . GLU A 1 189 ? 8.829 4.569 17.005 1.00 66.81 189 GLU A O 1
ATOM 1464 N N . PHE A 1 190 ? 7.110 5.040 15.629 1.00 60.62 190 PHE A N 1
ATOM 1465 C CA . PHE A 1 190 ? 7.872 4.887 14.387 1.00 60.62 190 PHE A CA 1
ATOM 1466 C C . PHE A 1 190 ? 9.050 5.871 14.308 1.00 60.62 190 PHE A C 1
ATOM 1468 O O . PHE A 1 190 ? 10.188 5.432 14.157 1.00 60.62 190 PHE A O 1
ATOM 1475 N N . TYR A 1 191 ? 8.836 7.178 14.499 1.00 60.62 191 TYR A N 1
ATOM 1476 C CA . TYR A 1 191 ? 9.924 8.166 14.436 1.00 60.62 191 TYR A CA 1
ATOM 1477 C C . TYR A 1 191 ? 11.009 7.946 15.498 1.00 60.62 191 TYR A C 1
ATOM 1479 O O . TYR A 1 191 ? 12.191 8.155 15.220 1.00 60.62 191 TYR A O 1
ATOM 1487 N N . LYS A 1 192 ? 10.642 7.461 16.694 1.00 64.12 192 LYS A N 1
ATOM 1488 C CA . LYS A 1 192 ? 11.618 7.019 17.705 1.00 64.12 192 LYS A CA 1
ATOM 1489 C C . LYS A 1 192 ? 12.446 5.828 17.207 1.00 64.12 192 LYS A C 1
ATOM 1491 O O . LYS A 1 192 ? 13.671 5.883 17.283 1.00 64.12 192 LYS A O 1
ATOM 1496 N N . LYS A 1 193 ? 11.805 4.778 16.668 1.00 60.31 193 LYS A N 1
ATOM 1497 C CA . LYS A 1 193 ? 12.492 3.604 16.087 1.00 60.31 193 LYS A CA 1
ATOM 1498 C C . LYS A 1 193 ? 13.394 3.994 14.904 1.00 60.31 193 LYS A C 1
ATOM 1500 O O . LYS A 1 193 ? 14.496 3.468 14.773 1.00 60.31 193 LYS A O 1
ATOM 1505 N N . ALA A 1 194 ? 12.962 4.957 14.092 1.00 49.06 194 ALA A N 1
ATOM 1506 C CA . ALA A 1 194 ? 13.706 5.508 12.961 1.00 49.06 194 ALA A CA 1
ATOM 1507 C C . ALA A 1 194 ? 14.773 6.560 13.349 1.00 49.06 194 ALA A C 1
ATOM 1509 O O . ALA A 1 194 ? 15.430 7.103 12.466 1.00 49.06 194 ALA A O 1
ATOM 1510 N N . LYS A 1 195 ? 14.997 6.808 14.651 1.00 65.56 195 LYS A N 1
ATOM 1511 C CA . LYS A 1 195 ? 16.031 7.708 15.202 1.00 65.56 195 LYS A CA 1
ATOM 1512 C C . LYS A 1 195 ? 15.922 9.186 14.781 1.00 65.56 195 LYS A C 1
ATOM 1514 O O . LYS A 1 195 ? 16.934 9.882 14.739 1.00 65.56 195 LYS A O 1
ATOM 1519 N N . PHE A 1 196 ? 14.709 9.687 14.540 1.00 51.47 196 PHE A N 1
ATOM 1520 C CA . PHE A 1 196 ? 14.480 11.125 14.341 1.00 51.47 196 PHE A CA 1
ATOM 1521 C C . PHE A 1 196 ? 14.876 11.925 15.593 1.00 51.47 196 PHE A C 1
ATOM 1523 O O . PHE A 1 196 ? 14.721 11.465 16.731 1.00 51.47 196 PHE A O 1
ATOM 1530 N N . SER A 1 197 ? 15.360 13.150 15.398 1.00 67.69 197 SER A N 1
ATOM 1531 C CA . SER A 1 197 ? 15.790 14.020 16.491 1.00 67.69 197 SER A CA 1
ATOM 1532 C C . SER A 1 197 ? 14.620 14.461 17.378 1.00 67.69 197 SER A C 1
ATOM 1534 O O . SER A 1 197 ? 13.458 14.555 16.965 1.00 67.69 197 SER A O 1
ATOM 1536 N N . LYS A 1 198 ? 14.939 14.850 18.621 1.00 77.12 198 LYS A N 1
ATOM 1537 C CA . LYS A 1 198 ? 13.959 15.447 19.547 1.00 77.12 198 LYS A CA 1
ATOM 1538 C C . LYS A 1 198 ? 13.292 16.705 18.960 1.00 77.12 198 LYS A C 1
ATOM 1540 O O . LYS A 1 198 ? 12.145 16.982 19.308 1.00 77.12 198 LYS A O 1
ATOM 1545 N N . LYS A 1 199 ? 13.981 17.448 18.079 1.00 71.62 199 LYS A N 1
ATOM 1546 C CA . LYS A 1 199 ? 13.461 18.651 17.405 1.00 71.62 199 LYS A CA 1
ATOM 1547 C C . LYS A 1 199 ? 12.394 18.281 16.372 1.00 71.62 199 LYS A C 1
ATOM 1549 O O . LYS A 1 199 ? 11.280 18.785 16.463 1.00 71.62 199 LYS A O 1
ATOM 1554 N N . GLU A 1 200 ? 12.687 17.345 15.472 1.00 62.44 200 GLU A N 1
ATOM 1555 C CA . GLU A 1 200 ? 11.736 16.868 14.453 1.00 62.44 200 GLU A CA 1
ATOM 1556 C C . GLU A 1 200 ? 10.486 16.250 15.094 1.00 62.44 200 GLU A C 1
ATOM 1558 O O . GLU A 1 200 ? 9.361 16.596 14.736 1.00 62.44 200 GLU A O 1
ATOM 1563 N N . ILE A 1 201 ? 10.667 15.424 16.132 1.00 71.31 201 ILE A N 1
ATOM 1564 C CA . ILE A 1 201 ? 9.557 14.838 16.898 1.00 71.31 201 ILE A CA 1
ATOM 1565 C C . ILE A 1 201 ? 8.697 15.928 17.570 1.00 71.31 201 ILE A C 1
ATOM 1567 O O . ILE A 1 201 ? 7.471 15.792 17.639 1.00 71.31 201 ILE A O 1
ATOM 1571 N N . LYS A 1 202 ? 9.301 17.018 18.069 1.00 76.38 202 LYS A N 1
ATOM 1572 C CA . LYS A 1 202 ? 8.575 18.148 18.679 1.00 76.38 202 LYS A CA 1
ATOM 1573 C C . LYS A 1 202 ? 7.766 18.928 17.639 1.00 76.38 202 LYS A C 1
ATOM 1575 O O . LYS A 1 202 ? 6.609 19.252 17.910 1.00 76.38 202 LYS A O 1
ATOM 1580 N N . GLU A 1 203 ? 8.324 19.176 16.457 1.00 73.31 203 GLU A N 1
ATOM 1581 C CA . GLU A 1 203 ? 7.609 19.874 15.382 1.00 73.31 203 GLU A CA 1
ATOM 1582 C C . GLU A 1 203 ? 6.502 19.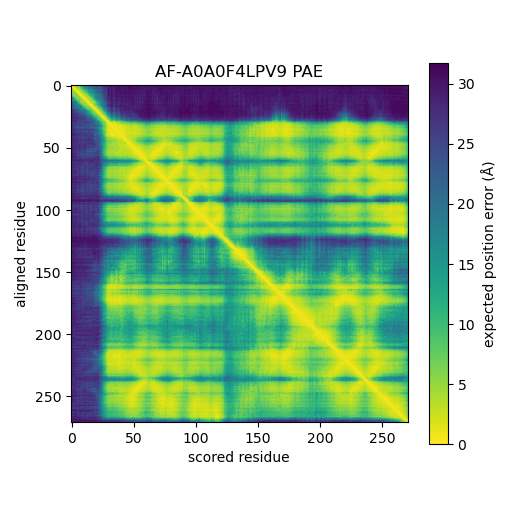014 14.760 1.00 73.31 203 GLU A C 1
ATOM 1584 O O . GLU A 1 203 ? 5.390 19.511 14.589 1.00 73.31 203 GLU A O 1
ATOM 1589 N N . PHE A 1 204 ? 6.708 17.706 14.566 1.00 71.62 204 PHE A N 1
ATOM 1590 C CA . PHE A 1 204 ? 5.623 16.792 14.183 1.00 71.62 204 PHE A CA 1
ATOM 1591 C C . PHE A 1 204 ? 4.458 16.838 15.187 1.00 71.62 204 PHE A C 1
ATOM 1593 O O . PHE A 1 204 ? 3.294 16.963 14.798 1.00 71.62 204 PHE A O 1
ATOM 1600 N N . LYS A 1 205 ? 4.751 16.809 16.499 1.00 77.88 205 LYS A N 1
ATOM 1601 C CA . LYS A 1 205 ? 3.720 16.895 17.550 1.00 77.88 205 LYS A CA 1
ATOM 1602 C C . LYS A 1 205 ? 2.896 18.180 17.487 1.00 77.88 205 LYS A C 1
ATOM 1604 O O . LYS A 1 205 ? 1.693 18.104 17.743 1.00 77.88 205 LYS A O 1
ATOM 1609 N N . LYS A 1 206 ? 3.511 19.323 17.185 1.00 80.25 206 LYS A N 1
ATOM 1610 C CA . LYS A 1 206 ? 2.817 20.614 17.048 1.00 80.25 206 LYS A CA 1
ATOM 1611 C C . LYS A 1 206 ? 2.005 20.684 15.756 1.00 80.25 206 LYS A C 1
ATOM 1613 O O . LYS A 1 206 ? 0.833 21.054 15.780 1.00 80.25 206 LYS A O 1
ATOM 1618 N N . SER A 1 207 ? 2.644 20.332 14.645 1.00 77.62 207 SER A N 1
ATOM 1619 C CA . SER A 1 207 ? 2.168 20.682 13.311 1.00 77.62 207 SER A CA 1
ATOM 1620 C C . SER A 1 207 ? 1.212 19.648 12.726 1.00 77.62 207 SER A C 1
ATOM 1622 O O . SER A 1 207 ? 0.323 20.046 11.979 1.00 77.62 207 SER A O 1
ATOM 1624 N N . VAL A 1 208 ? 1.329 18.358 13.067 1.00 77.25 208 VAL A N 1
ATOM 1625 C CA . VAL A 1 208 ? 0.480 17.303 12.485 1.00 77.25 208 VAL A CA 1
ATOM 1626 C C . VAL A 1 208 ? -0.771 17.021 13.324 1.00 77.25 208 VAL A C 1
ATOM 1628 O O . VAL A 1 208 ? -0.710 16.705 14.524 1.00 77.25 208 VAL A O 1
ATOM 1631 N N . LYS A 1 209 ? -1.923 17.082 12.646 1.00 84.50 209 LYS A N 1
ATOM 1632 C CA . LYS A 1 209 ? -3.240 16.646 13.128 1.00 84.50 209 LYS A CA 1
ATOM 1633 C C . LYS A 1 209 ? -3.837 15.623 12.161 1.00 84.50 209 LYS A C 1
ATOM 1635 O O . LYS A 1 209 ? -4.148 15.974 11.028 1.00 84.50 209 LYS A O 1
ATOM 1640 N N . PHE A 1 210 ? -4.031 14.389 12.615 1.00 80.56 210 PHE A N 1
ATOM 1641 C CA . PHE A 1 210 ? -4.833 13.395 11.897 1.00 80.56 210 PHE A CA 1
ATOM 1642 C C . PHE A 1 210 ? -6.328 13.706 12.046 1.00 80.56 210 PHE A C 1
ATOM 1644 O O . PHE A 1 210 ? -6.720 14.356 13.017 1.00 80.56 210 PHE A O 1
ATOM 1651 N N . THR A 1 211 ? -7.144 13.284 11.080 1.00 79.44 211 THR A N 1
ATOM 1652 C CA . THR A 1 211 ? -8.582 13.617 11.024 1.00 79.44 211 THR A CA 1
ATOM 1653 C C . THR A 1 211 ? -9.469 12.442 10.630 1.00 79.44 211 THR A C 1
ATOM 1655 O O . THR A 1 211 ? -10.412 12.164 11.357 1.00 79.44 211 THR A O 1
ATOM 1658 N N . ASN A 1 212 ? -9.151 11.735 9.544 1.00 73.25 212 ASN A N 1
ATOM 1659 C CA . ASN A 1 212 ? -9.814 10.487 9.162 1.00 73.25 212 ASN A CA 1
ATOM 1660 C C . ASN A 1 212 ? -8.755 9.385 9.075 1.00 73.25 212 ASN A C 1
ATOM 1662 O O . ASN A 1 212 ? -7.744 9.605 8.408 1.00 73.25 212 ASN A O 1
ATOM 1666 N N . ILE A 1 213 ? -8.948 8.267 9.774 1.00 81.19 213 ILE A N 1
ATOM 1667 C CA . ILE A 1 213 ? -8.093 7.076 9.694 1.00 81.19 213 ILE A CA 1
ATOM 1668 C C . ILE A 1 213 ? -9.013 5.855 9.765 1.00 81.19 213 ILE A C 1
ATOM 1670 O O . ILE A 1 213 ? -9.507 5.507 10.841 1.00 81.19 213 ILE A O 1
ATOM 1674 N N . GLN A 1 214 ? -9.231 5.217 8.625 1.00 86.12 214 GLN A N 1
ATOM 1675 C CA . GLN A 1 214 ? -10.112 4.064 8.489 1.00 86.12 214 GLN A CA 1
ATOM 1676 C C . GLN A 1 214 ? -9.412 2.986 7.671 1.00 86.12 214 GLN A C 1
ATOM 1678 O O . GLN A 1 214 ? -8.792 3.298 6.658 1.00 86.12 214 GLN A O 1
ATOM 1683 N N . PHE A 1 215 ? -9.534 1.732 8.090 1.00 86.12 215 PHE A N 1
ATOM 1684 C CA . PHE A 1 215 ? -9.103 0.570 7.316 1.00 86.12 215 PHE A CA 1
ATOM 1685 C C . PHE A 1 215 ? -10.289 -0.373 7.152 1.00 86.12 215 PHE A C 1
ATOM 1687 O O . PHE A 1 215 ? -10.935 -0.695 8.141 1.00 86.12 215 PHE A O 1
ATOM 1694 N N . ALA A 1 216 ? -10.578 -0.802 5.932 1.00 90.69 216 ALA A N 1
ATOM 1695 C CA . ALA A 1 216 ? -11.575 -1.819 5.627 1.00 90.69 216 ALA A CA 1
ATOM 1696 C C . ALA A 1 216 ? -10.851 -3.049 5.079 1.00 90.69 216 ALA A C 1
ATOM 1698 O O . ALA A 1 216 ? -10.081 -2.930 4.127 1.00 90.69 216 ALA A O 1
ATOM 1699 N N . TYR A 1 217 ? -11.067 -4.209 5.691 1.00 90.75 217 TYR A N 1
ATOM 1700 C CA . TYR A 1 217 ? -10.488 -5.484 5.275 1.00 90.75 217 TYR A CA 1
ATOM 1701 C C . TYR A 1 217 ? -11.579 -6.353 4.661 1.00 90.75 217 TYR A C 1
ATOM 1703 O O . TYR A 1 217 ? -12.616 -6.570 5.287 1.00 90.75 217 TYR A O 1
ATOM 1711 N N . THR A 1 218 ? -11.334 -6.847 3.452 1.00 92.31 218 THR A N 1
ATOM 1712 C CA . THR A 1 218 ? -12.287 -7.637 2.671 1.00 92.31 218 THR A CA 1
ATOM 1713 C C . THR A 1 218 ? -11.976 -9.118 2.849 1.00 92.31 218 THR A C 1
ATOM 1715 O O . THR A 1 218 ? -10.858 -9.563 2.570 1.00 92.31 218 THR A O 1
ATOM 1718 N N . ILE A 1 219 ? -12.960 -9.878 3.322 1.00 93.00 219 ILE A N 1
ATOM 1719 C CA . ILE A 1 219 ? -12.848 -11.306 3.623 1.00 93.00 219 ILE A CA 1
ATOM 1720 C C . ILE A 1 219 ? -13.860 -12.064 2.762 1.00 93.00 219 ILE A C 1
ATOM 1722 O O . ILE A 1 219 ? -15.042 -11.729 2.755 1.00 93.00 219 ILE A O 1
ATOM 1726 N N . LYS A 1 220 ? -13.403 -13.097 2.056 1.00 91.69 220 LYS A N 1
ATOM 1727 C CA . LYS A 1 220 ? -14.239 -14.009 1.263 1.00 91.69 220 LYS A CA 1
ATOM 1728 C C . LYS A 1 220 ? -13.674 -15.423 1.397 1.00 91.69 220 LYS A C 1
ATOM 1730 O O . LYS A 1 220 ? -12.459 -15.576 1.501 1.00 91.69 220 LYS A O 1
ATOM 1735 N N . ASP A 1 221 ? -14.537 -16.436 1.446 1.00 90.44 221 ASP A N 1
ATOM 1736 C CA . ASP A 1 221 ? -14.146 -17.852 1.565 1.00 90.44 221 ASP A CA 1
ATOM 1737 C C . ASP A 1 221 ? -13.153 -18.108 2.725 1.00 90.44 221 ASP A C 1
ATOM 1739 O O . ASP A 1 221 ? -12.134 -18.783 2.568 1.00 90.44 221 ASP A O 1
ATOM 1743 N N . GLU A 1 222 ? -13.426 -17.482 3.881 1.00 89.56 222 GLU A N 1
ATOM 1744 C CA . GLU A 1 222 ? -12.603 -17.496 5.109 1.00 89.56 222 GLU A CA 1
ATOM 1745 C C . GLU A 1 222 ? -11.151 -16.985 4.934 1.00 89.56 222 GLU A C 1
ATOM 1747 O O . GLU A 1 222 ? -10.274 -17.223 5.770 1.00 89.56 222 GLU A O 1
ATOM 1752 N N . LYS A 1 223 ? -10.884 -16.228 3.862 1.00 89.81 223 LYS A N 1
ATOM 1753 C CA . LYS A 1 223 ? -9.571 -15.657 3.529 1.00 89.81 223 LYS A CA 1
ATOM 1754 C C . LYS A 1 223 ? -9.643 -14.141 3.402 1.00 89.81 223 LYS A C 1
ATOM 1756 O O . LYS A 1 223 ? -10.621 -13.584 2.911 1.00 89.81 223 LYS A O 1
ATOM 1761 N N . LEU A 1 224 ? -8.567 -13.463 3.796 1.00 88.12 224 LEU A N 1
ATOM 1762 C CA . LEU A 1 224 ? -8.362 -12.060 3.451 1.00 88.12 224 LEU A CA 1
ATOM 1763 C C . LEU A 1 224 ? -8.080 -11.975 1.942 1.00 88.12 224 LEU A C 1
ATOM 1765 O O . LEU A 1 224 ? -7.110 -12.569 1.475 1.00 88.12 224 LEU A O 1
ATOM 1769 N N . VAL A 1 225 ? -8.907 -11.239 1.196 1.00 89.19 225 VAL A N 1
ATOM 1770 C CA . VAL A 1 225 ? -8.768 -11.048 -0.267 1.00 89.19 225 VAL A CA 1
ATOM 1771 C C . VAL A 1 225 ? -8.325 -9.633 -0.655 1.00 89.19 225 VAL A C 1
ATOM 1773 O O . VAL A 1 225 ? -7.982 -9.374 -1.808 1.00 89.19 225 VAL A O 1
ATOM 1776 N N . GLY A 1 226 ? -8.304 -8.714 0.312 1.00 87.12 226 GLY A N 1
ATOM 1777 C CA . GLY A 1 226 ? -7.764 -7.371 0.143 1.00 87.12 226 GLY A CA 1
ATOM 1778 C C . GLY A 1 226 ? -8.038 -6.463 1.339 1.00 87.12 226 GLY A C 1
ATOM 1779 O O . GLY A 1 226 ? -8.698 -6.847 2.306 1.00 87.12 226 GLY A O 1
ATOM 1780 N N . TYR A 1 227 ? -7.530 -5.238 1.275 1.00 87.19 227 TYR A N 1
ATOM 1781 C CA . TYR A 1 227 ? -7.844 -4.173 2.223 1.00 87.19 227 TYR A CA 1
ATOM 1782 C C . TYR A 1 227 ? -7.778 -2.797 1.559 1.00 87.19 227 TYR A C 1
ATOM 1784 O O . TYR A 1 227 ? -7.084 -2.611 0.564 1.00 87.19 227 TYR A O 1
ATOM 1792 N N . THR A 1 228 ? -8.455 -1.811 2.145 1.00 87.50 228 THR A N 1
ATOM 1793 C CA . THR A 1 228 ? -8.335 -0.387 1.804 1.00 87.50 228 THR A CA 1
ATOM 1794 C C . THR A 1 228 ? -8.132 0.436 3.072 1.00 87.50 228 THR A C 1
ATOM 1796 O O . THR A 1 228 ? -8.977 0.440 3.963 1.00 87.50 228 THR A O 1
ATOM 1799 N N . GLY A 1 229 ? -7.014 1.151 3.157 1.00 84.00 229 GLY A N 1
ATOM 1800 C CA . GLY A 1 229 ? -6.708 2.142 4.181 1.00 84.00 229 GLY A CA 1
ATOM 1801 C C . GLY A 1 229 ? -6.897 3.565 3.663 1.00 84.00 229 GLY A C 1
ATOM 1802 O O . GLY A 1 229 ? -6.445 3.902 2.574 1.00 84.00 229 GLY A O 1
ATOM 1803 N N . ASN A 1 230 ? -7.524 4.417 4.466 1.00 84.12 230 ASN A N 1
ATOM 1804 C CA . ASN A 1 230 ? -7.727 5.838 4.216 1.00 84.12 230 ASN A CA 1
ATOM 1805 C C . ASN A 1 230 ? -7.153 6.642 5.384 1.00 84.12 230 ASN A C 1
ATOM 1807 O O . ASN A 1 230 ? -7.633 6.526 6.512 1.00 84.12 230 ASN A O 1
ATOM 1811 N N . VAL A 1 231 ? -6.165 7.496 5.123 1.00 80.50 231 VAL A N 1
ATOM 1812 C CA . VAL A 1 231 ? -5.529 8.379 6.110 1.00 80.50 231 VAL A CA 1
ATOM 1813 C C . VAL A 1 231 ? -5.634 9.825 5.637 1.00 80.50 231 VAL A C 1
ATOM 1815 O O . VAL A 1 231 ? -5.297 10.164 4.511 1.00 80.50 231 VAL A O 1
ATOM 1818 N N . THR A 1 232 ? -6.092 10.732 6.497 1.00 82.75 232 THR A N 1
ATOM 1819 C CA . THR A 1 232 ? -6.095 12.179 6.234 1.00 82.75 232 THR A CA 1
ATOM 1820 C C . THR A 1 232 ? -5.483 12.937 7.400 1.00 82.75 232 THR A C 1
ATOM 1822 O O . THR A 1 232 ? -5.980 12.880 8.532 1.00 82.75 232 THR A O 1
ATOM 1825 N N . LEU A 1 233 ? -4.452 13.727 7.105 1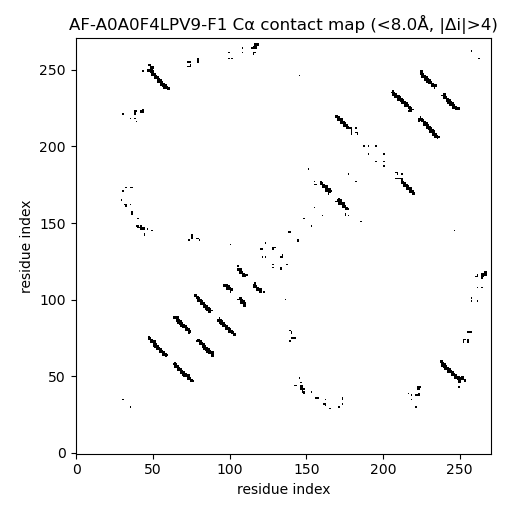.00 81.25 233 LEU A N 1
ATOM 1826 C CA . LEU A 1 233 ? -3.771 14.602 8.050 1.00 81.25 233 LEU A CA 1
ATOM 1827 C C . LEU A 1 233 ? -3.696 16.051 7.550 1.00 81.25 233 LEU A C 1
ATOM 1829 O O . LEU A 1 233 ? -3.820 16.357 6.364 1.00 81.25 233 LEU A O 1
ATOM 1833 N N . LYS A 1 234 ? -3.493 16.970 8.490 1.00 81.62 234 LYS A N 1
ATOM 1834 C CA . LYS A 1 234 ? -3.204 18.383 8.238 1.00 81.62 234 LYS A CA 1
ATOM 1835 C C . LYS A 1 234 ? -1.885 18.748 8.908 1.00 81.62 234 LYS A C 1
ATOM 1837 O O . LYS A 1 234 ? -1.709 18.456 10.092 1.00 81.62 234 LYS A O 1
ATOM 1842 N N . LEU A 1 235 ? -1.003 19.418 8.173 1.00 75.06 235 LEU A N 1
ATOM 1843 C CA . LEU A 1 235 ? 0.265 19.964 8.647 1.00 75.06 235 LEU A CA 1
ATOM 1844 C C . LEU A 1 235 ? 0.150 21.494 8.775 1.00 75.06 235 LEU A C 1
ATOM 1846 O O . LEU A 1 235 ? -0.192 22.188 7.820 1.00 75.06 235 LEU A O 1
ATOM 1850 N N . ALA A 1 236 ? 0.406 22.014 9.978 1.00 69.62 236 ALA A N 1
ATOM 1851 C CA . ALA A 1 236 ? 0.468 23.440 10.328 1.00 69.62 236 ALA A CA 1
ATOM 1852 C C . ALA A 1 236 ? -0.773 24.291 9.957 1.00 69.62 236 ALA A C 1
ATOM 1854 O O . ALA A 1 236 ? -0.680 25.509 9.883 1.00 69.62 236 ALA A O 1
ATOM 1855 N N . LYS A 1 237 ? -1.940 23.666 9.724 1.00 69.25 237 LYS A N 1
ATOM 1856 C CA . LYS A 1 237 ? -3.138 24.240 9.057 1.00 69.25 237 LYS A CA 1
ATOM 1857 C C . LYS A 1 237 ? -2.946 24.624 7.577 1.00 69.25 237 LYS A C 1
ATOM 1859 O O . LYS A 1 237 ? -3.952 24.806 6.902 1.00 69.25 237 LYS A O 1
ATOM 1864 N N . LEU A 1 238 ? -1.708 24.715 7.089 1.00 72.38 238 LEU A N 1
ATOM 1865 C CA . LEU A 1 238 ? -1.374 25.142 5.729 1.00 72.38 238 LEU A CA 1
ATOM 1866 C C . LEU A 1 238 ? -1.531 24.012 4.709 1.00 72.38 238 LEU A C 1
ATOM 1868 O O . LEU A 1 238 ? -2.046 24.238 3.625 1.00 72.38 238 LEU A O 1
ATOM 1872 N N . MET A 1 239 ? -1.122 22.786 5.037 1.00 73.62 239 MET A N 1
ATOM 1873 C CA . MET A 1 239 ? -1.152 21.659 4.101 1.00 73.62 239 MET A CA 1
ATOM 1874 C C . MET A 1 239 ? -2.152 20.596 4.566 1.00 73.62 239 MET A C 1
ATOM 1876 O O . MET A 1 239 ? -2.149 20.204 5.735 1.00 73.62 239 MET A O 1
ATOM 1880 N N . LYS A 1 240 ? -3.004 20.113 3.659 1.00 83.38 240 LYS A N 1
ATOM 1881 C CA . LYS A 1 240 ? -3.796 18.886 3.826 1.00 83.38 240 LYS A CA 1
ATOM 1882 C C . LYS A 1 240 ? -3.141 17.790 2.990 1.00 83.38 240 LYS A C 1
ATOM 1884 O O . LYS A 1 240 ? -2.874 18.005 1.813 1.00 83.38 240 LYS A O 1
ATOM 1889 N N . PHE A 1 241 ? -2.931 16.636 3.602 1.00 77.56 241 PHE A N 1
ATOM 1890 C CA . PHE A 1 241 ? -2.491 15.413 2.944 1.00 77.56 241 PHE A CA 1
ATOM 1891 C C . PHE A 1 241 ? -3.562 14.350 3.184 1.00 77.56 241 PHE A C 1
ATOM 1893 O O . PHE A 1 241 ? -4.000 14.162 4.324 1.00 77.56 241 PHE A O 1
ATOM 1900 N N . SER A 1 242 ? -4.005 13.677 2.131 1.00 83.00 242 SER A N 1
ATOM 1901 C CA . SER A 1 242 ? -4.796 12.454 2.249 1.00 83.00 242 SER A CA 1
ATOM 1902 C C . SER A 1 242 ? -4.217 11.365 1.367 1.00 83.00 242 SER A C 1
ATOM 1904 O O . SER A 1 242 ? -3.796 11.631 0.248 1.00 83.00 242 SER A O 1
ATOM 1906 N N . GLU A 1 243 ? -4.222 10.158 1.899 1.00 80.25 243 GLU A N 1
ATOM 1907 C CA . GLU A 1 243 ? -3.644 8.946 1.346 1.00 80.25 243 GLU A CA 1
ATOM 1908 C C . GLU A 1 243 ? -4.726 7.872 1.405 1.00 80.25 243 GLU A C 1
ATOM 1910 O O . GLU A 1 243 ? -5.288 7.606 2.470 1.00 80.25 243 GLU A O 1
ATOM 1915 N N . THR A 1 244 ? -5.028 7.283 0.259 1.00 83.62 244 THR A N 1
ATOM 1916 C CA . THR A 1 244 ? -5.812 6.054 0.149 1.00 83.62 244 THR A CA 1
ATOM 1917 C C . THR A 1 244 ? -4.870 4.990 -0.387 1.00 83.62 244 THR A C 1
ATOM 1919 O O . THR A 1 244 ? -4.276 5.211 -1.434 1.00 83.62 244 THR A O 1
ATOM 1922 N N . ILE A 1 245 ? -4.714 3.865 0.303 1.00 78.00 245 ILE A N 1
ATOM 1923 C CA . ILE A 1 245 ? -3.966 2.699 -0.183 1.00 78.00 245 ILE A CA 1
ATOM 1924 C C . ILE A 1 245 ? -4.914 1.513 -0.158 1.00 78.00 245 ILE A C 1
ATOM 1926 O O . ILE A 1 245 ? -5.469 1.210 0.895 1.00 78.00 245 ILE A O 1
ATOM 1930 N N . SER A 1 246 ? -5.062 0.812 -1.272 1.00 84.38 246 SER A N 1
ATOM 1931 C CA . SER A 1 246 ? -5.710 -0.491 -1.321 1.00 84.38 246 SER A CA 1
ATOM 1932 C C . SER A 1 246 ? -4.749 -1.553 -1.831 1.00 84.38 246 SER A C 1
ATOM 1934 O O . SER A 1 246 ? -4.023 -1.317 -2.795 1.00 84.38 246 SER A O 1
ATOM 1936 N N . THR A 1 247 ? -4.812 -2.734 -1.232 1.00 84.25 247 THR A N 1
ATOM 1937 C CA . THR A 1 247 ? -4.173 -3.942 -1.757 1.00 84.25 247 THR A CA 1
ATOM 1938 C C . THR A 1 247 ? -5.275 -4.954 -2.035 1.00 84.25 247 THR A C 1
ATOM 1940 O O . THR A 1 247 ? -6.152 -5.158 -1.196 1.00 84.25 247 THR A O 1
ATOM 1943 N N . ASN A 1 248 ? -5.283 -5.534 -3.226 1.00 84.38 248 ASN A N 1
ATOM 1944 C CA . ASN A 1 248 ? -6.350 -6.389 -3.744 1.00 84.38 248 ASN A CA 1
ATOM 1945 C C . ASN A 1 248 ? -5.763 -7.425 -4.718 1.00 84.38 248 ASN A C 1
ATOM 1947 O O . ASN A 1 248 ? -4.545 -7.563 -4.807 1.00 84.38 248 ASN A O 1
ATOM 1951 N N . HIS A 1 249 ? -6.621 -8.168 -5.428 1.00 81.69 249 HIS A N 1
ATOM 1952 C CA . HIS A 1 249 ? -6.209 -9.138 -6.455 1.00 81.69 249 HIS A CA 1
ATOM 1953 C C . HIS A 1 249 ? -5.095 -10.087 -5.980 1.00 81.69 249 HIS A C 1
ATOM 1955 O O . HIS A 1 249 ? -4.142 -10.359 -6.713 1.00 81.69 249 HIS A O 1
ATOM 1961 N N . PHE A 1 250 ? -5.202 -10.571 -4.738 1.00 84.81 250 PHE A N 1
ATOM 1962 C CA . PHE A 1 250 ? -4.319 -11.620 -4.246 1.00 84.81 250 PHE A CA 1
ATOM 1963 C C . PHE A 1 250 ? -4.407 -12.837 -5.170 1.00 84.81 250 PHE A C 1
ATOM 1965 O O . PHE A 1 250 ? -5.499 -13.285 -5.515 1.00 84.81 250 PHE A O 1
ATOM 1972 N N . ASP A 1 251 ? -3.240 -13.304 -5.606 1.00 85.75 251 ASP A N 1
ATOM 1973 C CA . ASP A 1 251 ? -3.039 -14.387 -6.570 1.00 85.75 251 ASP A CA 1
ATOM 1974 C C . ASP A 1 251 ? -3.556 -14.096 -8.001 1.00 85.75 251 ASP A C 1
ATOM 1976 O O . ASP A 1 251 ? -3.525 -14.968 -8.869 1.00 85.75 251 ASP A O 1
ATOM 1980 N N . GLY A 1 252 ? -3.951 -12.847 -8.286 1.00 87.19 252 GLY A N 1
ATOM 1981 C CA . GLY A 1 252 ? -4.484 -12.402 -9.581 1.00 87.19 252 GLY A CA 1
ATOM 1982 C C . GLY A 1 252 ? -3.445 -12.062 -10.659 1.00 87.19 252 GLY A C 1
ATOM 1983 O O . GLY A 1 252 ? -3.819 -11.913 -11.819 1.00 87.19 252 GLY A O 1
ATOM 1984 N N . TYR A 1 253 ? -2.157 -11.961 -10.313 1.00 89.75 253 TYR A N 1
ATOM 1985 C CA . TYR A 1 253 ? -1.062 -11.621 -11.240 1.00 89.75 253 TYR A CA 1
ATOM 1986 C C . TYR A 1 253 ? 0.043 -12.694 -11.268 1.00 89.75 253 TYR A C 1
ATOM 1988 O O . TYR A 1 253 ? 1.212 -12.405 -11.525 1.00 89.75 253 TYR A O 1
ATOM 1996 N N . ASN A 1 254 ? -0.307 -13.959 -11.013 1.00 90.06 254 ASN A N 1
ATOM 1997 C CA . ASN A 1 254 ? 0.653 -15.071 -11.009 1.00 90.06 254 ASN A CA 1
ATOM 1998 C C . ASN A 1 254 ? 1.320 -15.284 -12.384 1.00 90.06 254 ASN A C 1
ATOM 2000 O O . ASN A 1 254 ? 2.494 -15.654 -12.449 1.00 90.06 254 ASN A O 1
ATOM 2004 N N . ASP A 1 255 ? 0.620 -14.952 -13.472 1.00 92.62 255 ASP A N 1
ATOM 2005 C CA . ASP A 1 255 ? 1.121 -15.021 -14.854 1.00 92.62 255 ASP A CA 1
ATOM 2006 C C . ASP A 1 255 ? 1.827 -13.734 -15.330 1.00 92.62 255 ASP A C 1
ATOM 2008 O O . ASP A 1 255 ? 2.205 -13.627 -16.500 1.00 92.62 255 ASP A O 1
ATOM 2012 N N . LEU A 1 256 ? 2.041 -12.754 -14.437 1.00 91.81 256 LEU A N 1
ATOM 2013 C CA . LEU A 1 256 ? 2.777 -11.530 -14.757 1.00 91.81 256 LEU A CA 1
ATOM 2014 C C . LEU A 1 256 ? 4.188 -11.872 -15.261 1.00 91.81 256 LEU A C 1
ATOM 2016 O O . LEU A 1 256 ? 4.920 -12.665 -14.655 1.00 91.81 256 LEU A O 1
ATOM 2020 N N . LYS A 1 257 ? 4.555 -11.247 -16.382 1.00 94.81 257 LYS A N 1
ATOM 2021 C CA . LYS A 1 257 ? 5.830 -11.402 -17.091 1.00 94.81 257 LYS A CA 1
ATOM 2022 C C . LYS A 1 257 ? 6.245 -10.069 -17.712 1.00 94.81 257 LYS A C 1
ATOM 2024 O O . LYS A 1 257 ? 5.384 -9.262 -18.055 1.00 94.81 257 LYS A O 1
ATOM 2029 N N . LEU A 1 258 ? 7.549 -9.846 -17.877 1.00 93.44 258 LEU A N 1
ATOM 2030 C CA . LEU A 1 258 ? 8.048 -8.681 -18.613 1.00 93.44 258 LEU A CA 1
ATOM 2031 C C . LEU A 1 258 ? 7.588 -8.744 -20.086 1.00 93.44 258 LEU A C 1
ATOM 2033 O O . LEU A 1 258 ? 7.759 -9.791 -20.714 1.00 93.44 258 LEU A O 1
ATOM 2037 N N . PRO A 1 259 ? 7.068 -7.649 -20.668 1.00 95.06 259 PRO A N 1
ATOM 2038 C CA . PRO A 1 259 ? 6.835 -7.555 -22.108 1.00 95.06 259 PRO A CA 1
ATOM 2039 C C . PRO A 1 259 ? 8.147 -7.538 -22.907 1.00 95.06 259 PRO A C 1
ATOM 2041 O O . PRO A 1 259 ? 9.138 -6.947 -22.471 1.00 95.06 259 PRO A O 1
ATOM 2044 N N . ASP A 1 260 ? 8.150 -8.097 -24.120 1.00 93.81 260 ASP A N 1
ATOM 2045 C CA . ASP A 1 260 ? 9.352 -8.178 -24.969 1.00 93.81 260 ASP A CA 1
ATOM 2046 C C . ASP A 1 260 ? 9.968 -6.801 -25.280 1.00 93.81 260 ASP A C 1
ATOM 2048 O O . ASP A 1 260 ? 11.193 -6.658 -25.338 1.00 93.81 260 ASP A O 1
ATOM 2052 N N . GLU A 1 261 ? 9.144 -5.759 -25.428 1.00 91.44 261 GLU A N 1
ATOM 2053 C CA . GLU A 1 261 ? 9.616 -4.380 -25.623 1.00 91.44 261 GLU A CA 1
ATOM 2054 C C . GLU A 1 261 ? 10.373 -3.814 -24.408 1.00 91.44 261 GLU A C 1
ATOM 2056 O O . GLU A 1 261 ? 11.273 -2.987 -24.574 1.00 91.44 261 GLU A O 1
ATOM 2061 N N . VAL A 1 262 ? 10.056 -4.297 -23.201 1.00 93.12 262 VAL A N 1
ATOM 2062 C CA . VAL A 1 262 ? 10.737 -3.943 -21.950 1.00 93.12 262 VAL A CA 1
ATOM 2063 C C . VAL A 1 262 ? 12.029 -4.746 -21.825 1.00 93.12 262 VAL A C 1
ATOM 2065 O O . VAL A 1 262 ? 13.087 -4.172 -21.574 1.00 93.12 262 VAL A O 1
ATOM 2068 N N . ILE A 1 263 ? 11.988 -6.063 -22.069 1.00 92.31 263 ILE A N 1
ATOM 2069 C CA . ILE A 1 263 ? 13.162 -6.957 -21.995 1.00 92.31 263 ILE A CA 1
ATOM 2070 C C . ILE A 1 263 ? 14.316 -6.428 -22.864 1.00 92.31 263 ILE A C 1
ATOM 2072 O O . ILE A 1 263 ? 15.467 -6.380 -22.412 1.00 92.31 263 ILE A O 1
ATOM 2076 N N . ASN A 1 264 ? 13.986 -5.972 -24.076 1.00 91.06 264 ASN A N 1
ATOM 2077 C CA . ASN A 1 264 ? 14.923 -5.470 -25.084 1.00 91.06 264 ASN A CA 1
ATOM 2078 C C . ASN A 1 264 ? 15.340 -3.992 -24.903 1.00 91.06 264 ASN A C 1
ATOM 2080 O O . ASN A 1 264 ? 16.011 -3.425 -25.773 1.00 91.06 264 ASN A O 1
ATOM 2084 N N . ALA A 1 265 ? 14.984 -3.361 -23.779 1.00 92.56 265 ALA A N 1
ATOM 2085 C CA . ALA A 1 265 ? 15.416 -2.009 -23.433 1.00 92.56 265 ALA A CA 1
ATOM 2086 C C . ALA A 1 265 ? 16.945 -1.847 -23.490 1.00 92.56 265 ALA A C 1
ATOM 2088 O O . ALA A 1 265 ? 17.713 -2.749 -23.139 1.00 92.56 265 ALA A O 1
ATOM 2089 N N . LYS A 1 266 ? 17.410 -0.649 -23.858 1.00 93.31 266 LYS A N 1
ATOM 2090 C CA . LYS A 1 266 ? 18.844 -0.312 -23.822 1.00 93.31 266 LYS A CA 1
ATOM 2091 C C . LYS A 1 266 ? 19.233 0.218 -22.445 1.00 93.31 266 LYS A C 1
ATOM 2093 O O . LYS A 1 266 ? 18.421 0.823 -21.753 1.00 93.31 266 LYS A O 1
ATOM 2098 N N . LYS A 1 267 ? 20.490 0.026 -22.038 1.00 92.25 267 LYS A N 1
ATOM 2099 C CA . LYS A 1 267 ? 20.980 0.598 -20.778 1.00 92.25 267 LYS A CA 1
ATOM 2100 C C . LYS A 1 267 ? 20.912 2.127 -20.848 1.00 92.25 267 LYS A C 1
ATOM 2102 O O . LYS A 1 267 ? 21.416 2.710 -21.810 1.00 92.25 267 LYS A O 1
ATOM 2107 N N . ALA A 1 268 ? 20.336 2.758 -19.828 1.00 86.00 268 ALA A N 1
ATOM 2108 C CA . ALA A 1 268 ? 20.321 4.209 -19.696 1.00 86.00 268 ALA A CA 1
ATOM 2109 C C . ALA A 1 268 ? 21.759 4.756 -19.702 1.00 86.00 268 ALA A C 1
ATOM 2111 O O . ALA A 1 268 ? 22.659 4.200 -19.058 1.00 86.00 268 ALA A O 1
ATOM 2112 N N . LYS A 1 269 ? 21.988 5.849 -20.435 1.00 78.69 269 LYS A N 1
ATOM 2113 C CA . LYS A 1 269 ? 23.279 6.550 -20.419 1.00 78.69 269 LYS A CA 1
ATOM 2114 C C . LYS A 1 269 ? 23.419 7.292 -19.090 1.00 78.69 269 LYS A C 1
ATOM 2116 O O . LYS A 1 269 ? 22.493 7.995 -18.692 1.00 78.69 269 LYS A O 1
ATOM 2121 N N . SER A 1 270 ? 24.566 7.167 -18.421 1.00 58.72 270 SER A N 1
ATOM 2122 C CA . SER A 1 270 ? 24.865 8.000 -17.252 1.00 58.72 270 SER A CA 1
ATOM 2123 C C . SER A 1 270 ? 24.881 9.473 -17.661 1.00 58.72 270 SER A C 1
ATOM 2125 O O . SER A 1 270 ? 25.546 9.824 -18.639 1.00 58.72 270 SER A O 1
ATOM 2127 N N . LYS A 1 271 ? 24.150 10.301 -16.915 1.00 47.16 271 LYS A N 1
ATOM 2128 C CA . LYS A 1 271 ? 24.363 11.750 -16.872 1.00 47.16 271 LYS A CA 1
ATOM 2129 C C . LYS A 1 271 ? 25.465 12.070 -15.868 1.00 47.16 271 LYS A C 1
ATOM 2131 O O . LYS A 1 271 ? 25.570 11.295 -14.891 1.00 47.16 271 LYS A O 1
#

Nearest PDB structures (foldseek):
  4egd-assembly1_A  TM=4.217E-01  e=3.301E-06  Staphylococcus aureus subsp. aureus NCTC 8325
  6ntr-assembly4_D  TM=2.665E-01  e=8.612E-04  Brucella ab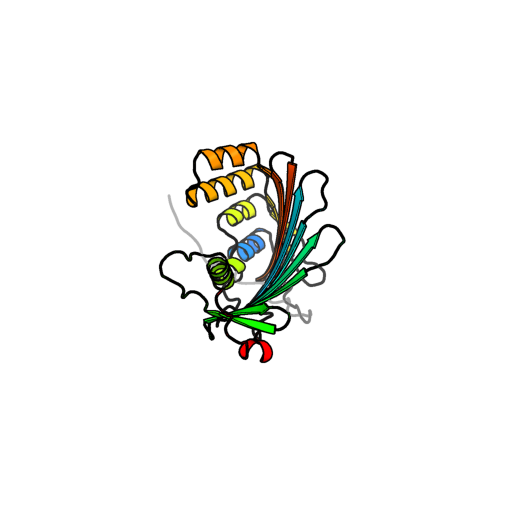ortus
  4bih-assembly4_D  TM=3.340E-01  e=2.999E-02  Staphylococcus aureus subsp. aureus NCTC 8325
  8t0b-assembly1_A  TM=2.573E-01  e=1.724E-01  Burkholderia pseudomallei

Secondary structure (DSSP, 8-state):
------------------S---------PPPPHHHHHHHHHH--TT-SEEEEEEEEEEEETTSPPEEEEEEEEEETTTTEEEEEEEEEETTEEEEEEEEEEETTTTEEEEEETTEEEEEEPPP--SS---SHHHHHHHHHT-THHHHS--HHHHHHHHHHEEEE---TTS-EEEEEE--HHHHHHHHHHHHHHTT--HHHHHHHHHHEEEEEEEEEEEEETTEEEEEEEEEEEEETTTEEEEEEEEEE-TTTTTT----HHHHTPEEPPP-

Foldseek 3Di:
DDDDDDDDPDDDDDPDPPDDDPDPDPPPDQQDLVLVLVQQQQFALVFQKWKKWKWKWKDFAPAFIWIWIKIWIFGQVQTKIWIWIWTDTRPDDTDIWIWIAGPVVQWIWTDDPNAIAIDGHDPPDPDDDDDPSNVVSVCRHPVCNFGHDDPLVSVQSVPAWDWDDDDPQQKIKIKGWADQVSVLVVVLVVCVVVVPDPVVSVQCVVFKTWDGWMKIFIDHPSHTAKMKIWTWMGGNVRMIMIMIMIMHCGNVCNVDDDDPSNVPHHHDDDD